Protein AF-A0AAD9B1Z8-F1 (afdb_monomer)

Solvent-accessible surface area (backbone atoms only — not comparable to full-atom values): 14814 Å² total; per-residue (Å²): 134,89,83,86,88,86,90,81,90,79,80,90,76,77,83,77,80,77,83,72,83,76,81,89,81,91,72,76,56,96,45,57,43,55,55,44,52,39,73,75,73,49,72,53,64,79,33,26,38,63,26,23,24,58,31,70,55,70,85,42,71,46,100,84,71,48,39,31,33,41,33,8,28,20,27,76,71,26,49,45,59,36,41,38,44,40,68,69,51,63,72,70,59,52,67,77,42,16,32,38,43,31,56,39,42,72,57,91,94,39,40,33,38,52,66,87,79,26,60,44,80,52,75,80,57,73,54,51,68,70,25,44,55,47,7,39,37,66,73,54,33,61,82,44,53,68,63,54,66,65,75,45,78,87,52,83,50,35,12,39,65,27,31,26,75,42,80,49,75,78,40,78,41,82,45,100,90,42,95,60,71,37,42,36,26,40,36,29,35,33,42,93,96,37,74,42,46,37,37,25,46,50,76,52,30,67,76,56,68,88,66,52,75,60,23,28,35,39,39,33,39,27,27,60,41,76,56,95,91,41,60,32,35,34,56,44,102,68,46,44,79,42,80,78,41,73,80,80,79,79,77,78,77,77,132

InterPro domains:
  IPR012340 Nucleic acid-binding, OB-fold [G3DSA:2.40.50.140] (37-136)
  IPR012340 Nucleic acid-binding, OB-fold [G3DSA:2.40.50.140] (139-247)
  IPR012340 Nucleic acid-binding, OB-fold [SSF50249] (142-242)
  IPR031657 Replication protein A, OB domain [PF16900] (146-236)

Mean predicted aligned error: 11.7 Å

pLDDT: mean 82.24, std 20.07, range [29.19, 98.38]

Nearest PDB structures (foldseek):
  5yzw-assembly1_A  TM=7.080E-01  e=4.111E-11  Mus musculus domesticus
  8i6k-assembly1_A  TM=6.850E-01  e=2.638E-11  Homo sapiens
  4jbm-assembly1_A  TM=6.900E-01  e=3.890E-11  Mus musculus
  5z7d-assembly1_A  TM=7.017E-01  e=2.172E-10  Mus musculus
  8idx-assembly2_B  TM=6.460E-01  e=3.293E-11  Mus musculus

Organism: Dissostichus eleginoides (NCBI:txid100907)

Radius of gyration: 28.26 Å; Cα contacts (8 Å, |Δi|>4): 512; chains: 1; bounding box: 110×40×100 Å

Secondary structure (DSSP, 8-state):
-----------------------------TTB--HHHHHHH---TT-BEEEEEEEEPPPEE-TTS-EEEEEEEE-SS-EEEEEEE-HHHHHH--TT-EEEE-SEEEETTEEEE-STTSEEE-SPP---HHHHHHHHHHHSPPB--HHHHHHSS--SSEEEEEEEEEE---EEE--TT-SS-EEEEEEEEEETTEEEEEEEEGGGGGGGTT--TT-EEEEEEEEEEEETTEEEEE--TT-EEEEEE-S--------

Structure (mmCIF, N/CA/C/O backbone):
data_AF-A0AAD9B1Z8-F1
#
_entry.id   AF-A0AAD9B1Z8-F1
#
loop_
_atom_site.group_PDB
_atom_site.id
_atom_site.type_symbol
_atom_site.label_atom_id
_atom_site.label_alt_id
_atom_site.label_comp_id
_atom_site.label_asym_id
_atom_site.label_entity_id
_atom_site.label_seq_id
_atom_site.pdbx_PDB_ins_code
_atom_site.Cartn_x
_atom_site.Cartn_y
_atom_site.Cartn_z
_atom_site.occupancy
_atom_site.B_iso_or_equiv
_atom_site.auth_seq_id
_atom_site.auth_comp_id
_atom_site.auth_asym_id
_atom_site.auth_atom_id
_atom_site.pdbx_PDB_model_num
ATOM 1 N N . MET A 1 1 ? 63.303 23.689 -77.034 1.00 35.31 1 MET A N 1
ATOM 2 C CA . MET A 1 1 ? 63.909 22.886 -75.948 1.00 35.31 1 MET A CA 1
ATOM 3 C C . MET A 1 1 ? 62.798 22.632 -74.936 1.00 35.31 1 MET A C 1
ATOM 5 O O . MET A 1 1 ? 62.244 23.607 -74.459 1.00 35.31 1 MET A O 1
ATOM 9 N N . LEU A 1 2 ? 62.198 21.430 -74.939 1.00 33.41 2 LEU A N 1
ATOM 10 C CA . LEU A 1 2 ? 62.537 20.290 -74.049 1.00 33.41 2 LEU A CA 1
ATOM 11 C C . LEU A 1 2 ? 62.107 20.630 -72.600 1.00 33.41 2 LEU A C 1
ATOM 13 O O . LEU A 1 2 ? 62.621 21.601 -72.071 1.00 33.41 2 LEU A O 1
ATOM 17 N N . VAL A 1 3 ? 61.189 19.952 -71.891 1.00 34.25 3 VAL A N 1
ATOM 18 C CA . VAL A 1 3 ? 60.760 18.534 -71.857 1.00 34.25 3 VAL A CA 1
ATOM 19 C C . VAL A 1 3 ? 59.368 18.448 -71.153 1.00 34.25 3 VAL A C 1
ATOM 21 O O . VAL A 1 3 ? 59.133 19.182 -70.198 1.00 34.25 3 VAL A O 1
ATOM 24 N N . SER A 1 4 ? 58.447 17.573 -71.587 1.00 32.88 4 SER A N 1
ATOM 25 C CA . SER A 1 4 ? 57.330 16.991 -70.771 1.00 32.88 4 SER A CA 1
ATOM 26 C C . SER A 1 4 ? 57.811 15.650 -70.145 1.00 32.88 4 SER A C 1
ATOM 28 O O . SER A 1 4 ? 58.910 15.276 -70.546 1.00 32.88 4 SER A O 1
ATOM 30 N N . PRO A 1 5 ? 57.091 14.814 -69.335 1.00 47.53 5 PRO A N 1
ATOM 31 C CA . PRO A 1 5 ? 55.646 14.755 -68.990 1.00 47.53 5 PRO A CA 1
ATOM 32 C C . PRO A 1 5 ? 55.305 14.166 -67.564 1.00 47.53 5 PRO A C 1
ATOM 34 O O . PRO A 1 5 ? 56.178 14.061 -66.713 1.00 47.53 5 PRO A O 1
ATOM 37 N N . VAL A 1 6 ? 54.049 13.682 -67.394 1.00 32.03 6 VAL A N 1
ATOM 38 C CA . VAL A 1 6 ? 53.506 12.629 -66.465 1.00 32.03 6 VAL A CA 1
ATOM 39 C C . VAL A 1 6 ? 52.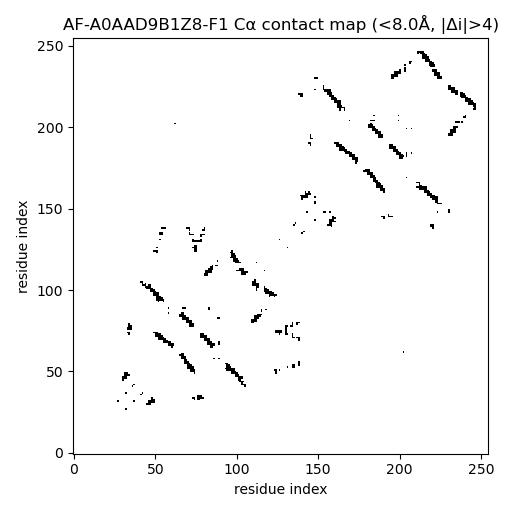798 13.161 -65.199 1.00 32.03 6 VAL A C 1
ATOM 41 O O . VAL A 1 6 ? 53.429 13.729 -64.321 1.00 32.03 6 VAL A O 1
ATOM 44 N N . LYS A 1 7 ? 51.451 13.243 -65.197 1.00 33.03 7 LYS A N 1
ATOM 45 C CA . LYS A 1 7 ? 50.428 12.239 -64.775 1.00 33.03 7 LYS A CA 1
ATOM 46 C C . LYS A 1 7 ? 50.516 11.857 -63.288 1.00 33.03 7 LYS A C 1
ATOM 48 O O . LYS A 1 7 ? 51.478 11.229 -62.886 1.00 33.03 7 LYS A O 1
ATOM 53 N N . ASP A 1 8 ? 49.460 12.143 -62.526 1.00 33.03 8 ASP A N 1
ATOM 54 C CA . ASP A 1 8 ? 48.563 11.071 -62.076 1.00 33.03 8 ASP A CA 1
ATOM 55 C C . ASP A 1 8 ? 47.259 11.615 -61.487 1.00 33.03 8 ASP A C 1
ATOM 57 O O . ASP A 1 8 ? 47.230 12.549 -60.685 1.00 33.03 8 ASP A O 1
ATOM 61 N N . GLN A 1 9 ? 46.160 11.013 -61.940 1.00 32.72 9 GLN A N 1
ATOM 62 C CA . GLN A 1 9 ? 44.884 11.048 -61.247 1.00 32.72 9 GLN A CA 1
ATOM 63 C C . GLN A 1 9 ? 44.967 10.084 -60.069 1.00 32.72 9 GLN A C 1
ATOM 65 O O . GLN A 1 9 ? 45.401 8.949 -60.251 1.00 32.72 9 GLN A O 1
ATOM 70 N N . LEU A 1 10 ? 44.501 10.503 -58.893 1.00 32.59 10 LEU A N 1
ATOM 71 C CA . LEU A 1 10 ? 44.249 9.583 -57.793 1.00 32.59 10 LEU A CA 1
ATOM 72 C C . LEU A 1 10 ? 42.781 9.669 -57.381 1.00 32.59 10 LEU A C 1
ATOM 74 O O . LEU A 1 10 ? 42.250 10.730 -57.051 1.00 32.59 10 LEU A O 1
ATOM 78 N N . GLU A 1 11 ? 42.146 8.512 -57.493 1.00 32.19 11 GLU A N 1
ATOM 79 C CA . GLU A 1 11 ? 40.737 8.230 -57.303 1.00 32.19 11 GLU A CA 1
ATOM 80 C C . GLU A 1 11 ? 40.203 8.636 -55.923 1.00 32.19 11 GLU A C 1
ATOM 82 O O . GLU A 1 11 ? 40.846 8.478 -54.884 1.00 32.19 11 GLU A O 1
ATOM 87 N N . ARG A 1 12 ? 38.936 9.066 -55.912 1.00 33.03 12 ARG A N 1
ATOM 88 C CA . ARG A 1 12 ? 38.085 9.061 -54.719 1.00 33.03 12 ARG A CA 1
ATOM 89 C C . ARG A 1 12 ? 37.830 7.614 -54.290 1.00 33.03 12 ARG A C 1
ATOM 91 O O . ARG A 1 12 ? 36.882 6.991 -54.762 1.00 33.03 12 ARG A O 1
ATOM 98 N N . SER A 1 13 ? 3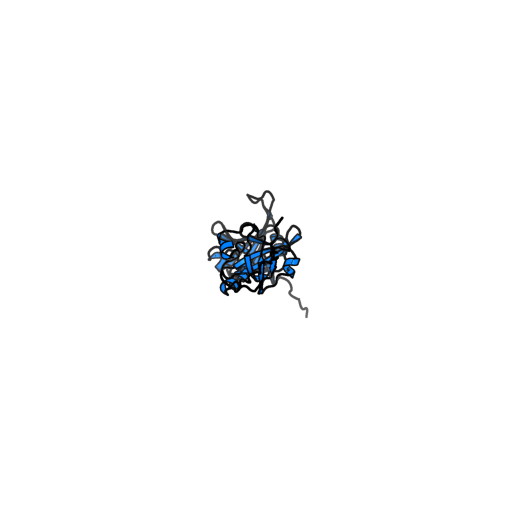8.599 7.109 -53.334 1.00 30.86 13 SER A N 1
ATOM 99 C CA . SER A 1 13 ? 38.232 5.901 -52.593 1.00 30.86 13 SER A CA 1
ATOM 100 C C . SER A 1 13 ? 37.339 6.267 -51.401 1.00 30.86 13 SER A C 1
ATOM 102 O O . SER A 1 13 ? 37.785 6.891 -50.437 1.00 30.86 13 SER A O 1
ATOM 104 N N . GLN A 1 14 ? 36.063 5.877 -51.467 1.00 35.47 14 GLN A N 1
ATOM 105 C CA . GLN A 1 14 ? 35.160 5.845 -50.315 1.00 35.47 14 GLN A CA 1
ATOM 106 C C . GLN A 1 14 ? 35.704 4.870 -49.254 1.00 35.47 14 GLN A C 1
ATOM 108 O O . GLN A 1 14 ? 36.126 3.769 -49.617 1.00 35.47 14 GLN A O 1
ATOM 113 N N . PRO A 1 15 ? 35.656 5.185 -47.948 1.00 29.98 15 PRO A N 1
ATOM 114 C CA . PRO A 1 15 ? 35.953 4.186 -46.937 1.00 29.98 15 PRO A CA 1
ATOM 115 C C . PRO A 1 15 ? 34.789 3.192 -46.850 1.00 29.98 15 PRO A C 1
ATOM 117 O O . PRO A 1 15 ? 33.688 3.511 -46.396 1.00 29.98 15 PRO A O 1
ATOM 120 N N . VAL A 1 16 ? 35.068 1.965 -47.289 1.00 30.23 16 VAL A N 1
ATOM 121 C CA . VAL A 1 16 ? 34.268 0.762 -47.051 1.00 30.23 16 VAL A CA 1
ATOM 122 C C . VAL A 1 16 ? 33.957 0.678 -45.555 1.00 30.23 16 VAL A C 1
ATOM 124 O O . VAL A 1 16 ? 34.856 0.497 -44.728 1.00 30.23 16 VAL A O 1
ATOM 127 N N . LYS A 1 17 ? 32.676 0.812 -45.192 1.00 33.44 17 LYS A N 1
ATOM 128 C CA . LYS A 1 17 ? 32.196 0.515 -43.840 1.00 33.44 17 LYS A CA 1
ATOM 129 C C . LYS A 1 17 ? 32.454 -0.967 -43.577 1.00 33.44 17 LYS A C 1
ATOM 131 O O . LYS A 1 17 ? 31.714 -1.823 -44.050 1.00 33.44 17 LYS A O 1
ATOM 136 N N . LYS A 1 18 ? 33.520 -1.264 -42.829 1.00 31.05 18 LYS A N 1
ATOM 137 C CA . LYS A 1 18 ? 33.741 -2.587 -42.244 1.00 31.05 18 LYS A CA 1
ATOM 138 C C . LYS A 1 18 ? 32.530 -2.921 -41.381 1.00 31.05 18 LYS A C 1
ATOM 140 O O . LYS A 1 18 ? 32.317 -2.313 -40.333 1.00 31.05 18 LYS A O 1
ATOM 145 N N . LEU A 1 19 ? 31.754 -3.889 -41.852 1.00 35.84 19 LEU A N 1
ATOM 146 C CA . LEU A 1 19 ? 30.758 -4.601 -41.076 1.00 35.84 19 LEU A CA 1
ATOM 147 C C . LEU A 1 19 ? 31.510 -5.289 -39.926 1.00 35.84 19 LEU A C 1
ATOM 149 O O . LEU A 1 19 ? 32.173 -6.303 -40.124 1.00 35.84 19 LEU A O 1
ATOM 153 N N . LYS A 1 20 ? 31.497 -4.679 -38.738 1.00 29.19 20 LYS A N 1
ATOM 154 C CA . LYS A 1 20 ? 31.824 -5.383 -37.500 1.00 29.19 20 LYS A CA 1
ATOM 155 C C . LYS A 1 20 ? 30.524 -5.982 -36.994 1.00 29.19 20 LYS A C 1
ATOM 157 O O . LYS A 1 20 ? 29.721 -5.296 -36.368 1.00 29.19 20 LYS A O 1
ATOM 162 N N . THR A 1 21 ? 30.337 -7.256 -37.310 1.00 36.69 21 THR A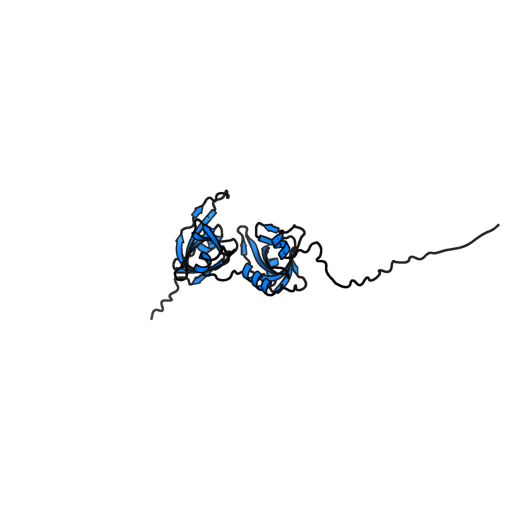 N 1
ATOM 163 C CA . THR A 1 21 ? 29.580 -8.185 -36.476 1.00 36.69 21 THR A CA 1
ATOM 164 C C . THR A 1 21 ? 30.008 -7.973 -35.023 1.00 36.69 21 THR A C 1
ATOM 166 O O . THR A 1 21 ? 31.192 -8.057 -34.694 1.00 36.69 21 THR A O 1
ATOM 169 N N . ARG A 1 22 ? 29.056 -7.582 -34.174 1.00 31.75 22 ARG A N 1
ATOM 170 C CA . ARG A 1 22 ? 29.217 -7.618 -32.723 1.00 31.75 22 ARG A CA 1
ATOM 171 C C . ARG A 1 22 ? 28.452 -8.829 -32.236 1.00 31.75 22 ARG A C 1
ATOM 173 O O . ARG A 1 22 ? 27.226 -8.807 -32.188 1.00 31.75 22 ARG A O 1
ATOM 180 N N . ASP A 1 23 ? 29.222 -9.857 -31.928 1.00 33.91 23 ASP A N 1
ATOM 181 C CA . ASP A 1 23 ? 28.803 -10.931 -31.053 1.00 33.91 23 ASP A CA 1
ATOM 182 C C . ASP A 1 23 ? 28.406 -10.350 -29.689 1.00 33.91 23 ASP A C 1
ATOM 184 O O . ASP A 1 23 ? 28.995 -9.391 -29.180 1.00 33.91 23 ASP A O 1
ATOM 188 N N . SER A 1 24 ? 27.341 -10.922 -29.152 1.00 39.47 24 SER A N 1
ATOM 189 C CA . SER A 1 24 ? 26.753 -10.687 -27.841 1.00 39.47 24 SER A CA 1
ATOM 190 C C . SER A 1 24 ? 27.697 -11.064 -26.694 1.00 39.47 24 SER A C 1
ATOM 192 O O . SER A 1 24 ? 28.190 -12.188 -26.693 1.00 39.47 24 SER A O 1
ATOM 194 N N . GLN A 1 25 ? 27.857 -10.187 -25.696 1.00 41.53 25 GLN A N 1
ATOM 195 C CA . GLN A 1 25 ? 27.481 -10.414 -24.284 1.00 41.53 25 GLN A CA 1
ATOM 196 C C . GLN A 1 25 ? 28.012 -9.308 -23.349 1.00 41.53 25 GLN A C 1
ATOM 198 O O . GLN A 1 25 ? 29.104 -8.782 -23.542 1.00 41.53 25 GLN A O 1
ATOM 203 N N . ASP A 1 26 ? 27.186 -9.022 -22.340 1.00 45.06 26 ASP A N 1
ATOM 204 C CA . ASP A 1 26 ? 27.436 -8.365 -21.053 1.00 45.06 26 ASP A CA 1
ATOM 205 C C . ASP A 1 26 ? 28.000 -6.942 -20.992 1.00 45.06 26 ASP A C 1
ATOM 207 O O . ASP A 1 26 ? 29.193 -6.662 -21.092 1.00 45.06 26 ASP A O 1
ATOM 211 N N . GLY A 1 27 ? 27.082 -6.037 -20.681 1.00 40.38 27 GLY A N 1
ATOM 212 C CA . GLY A 1 27 ? 27.337 -4.695 -20.206 1.00 40.38 27 GLY A CA 1
ATOM 213 C C . GLY A 1 27 ? 26.001 -3.985 -20.178 1.00 40.38 27 GLY A C 1
ATOM 214 O O . GLY A 1 27 ? 25.588 -3.457 -21.213 1.00 40.38 27 GLY A O 1
ATOM 215 N N . ASN A 1 28 ? 25.312 -4.002 -19.029 1.00 53.84 28 ASN A N 1
ATOM 216 C CA . ASN A 1 28 ? 24.165 -3.119 -18.829 1.00 53.84 28 ASN A CA 1
ATOM 217 C C . ASN A 1 28 ? 24.574 -1.724 -19.290 1.00 53.84 28 ASN A C 1
ATOM 219 O O . ASN A 1 28 ? 25.682 -1.253 -18.998 1.00 53.84 28 ASN A O 1
ATOM 223 N N . ALA A 1 29 ? 23.721 -1.096 -20.095 1.00 65.38 29 ALA A N 1
ATOM 224 C CA . ALA A 1 29 ? 24.011 0.246 -20.554 1.00 65.38 29 ALA A CA 1
ATOM 225 C C . ALA A 1 29 ? 24.236 1.121 -19.313 1.00 65.38 29 ALA A C 1
ATOM 227 O O . ALA A 1 29 ? 23.505 0.988 -18.344 1.00 65.38 29 ALA A O 1
ATOM 228 N N . LEU A 1 30 ? 25.228 2.015 -19.322 1.00 67.50 30 LEU A N 1
ATOM 229 C CA . LEU A 1 30 ? 25.629 2.812 -18.143 1.00 67.50 30 LEU A CA 1
ATOM 230 C C . LEU A 1 30 ? 24.494 3.635 -17.490 1.00 67.50 30 LEU A C 1
ATOM 232 O O . LEU A 1 30 ? 24.693 4.213 -16.429 1.00 67.50 30 LEU A O 1
ATOM 236 N N . TRP A 1 31 ? 23.332 3.732 -18.139 1.00 78.62 31 TRP A N 1
ATOM 237 C CA . TRP A 1 31 ? 22.128 4.395 -17.640 1.00 78.62 31 TRP A CA 1
ATOM 238 C C . TRP A 1 31 ? 21.137 3.443 -16.943 1.00 78.62 31 TRP A C 1
ATOM 240 O O . TRP A 1 31 ? 20.199 3.912 -16.303 1.00 78.62 31 TRP A O 1
ATOM 250 N N . GLU A 1 32 ? 21.297 2.131 -17.098 1.00 87.06 32 GLU A N 1
ATOM 251 C CA . GLU A 1 32 ? 20.403 1.096 -16.584 1.00 87.06 32 GLU A CA 1
ATOM 252 C C . GLU A 1 32 ? 20.881 0.591 -15.224 1.00 87.06 32 GLU A C 1
ATOM 254 O O . GLU A 1 32 ? 22.031 0.179 -15.058 1.00 87.06 32 GLU A O 1
ATOM 259 N N . LYS A 1 33 ? 19.972 0.615 -14.252 1.00 89.56 33 LYS A N 1
ATOM 260 C CA . LYS A 1 33 ? 20.217 0.198 -12.878 1.00 89.56 33 LYS A CA 1
ATOM 261 C C . LYS A 1 33 ? 19.314 -0.972 -12.521 1.00 89.56 33 LYS A C 1
ATOM 263 O O . LYS A 1 33 ? 18.120 -0.939 -12.823 1.00 89.56 33 LYS A O 1
ATOM 268 N N . SER A 1 34 ? 19.876 -1.963 -11.834 1.00 92.69 34 SER A N 1
ATOM 269 C CA . SER A 1 34 ? 19.082 -3.063 -11.290 1.00 92.69 34 SER A CA 1
ATOM 270 C C . SER A 1 34 ? 18.133 -2.559 -10.197 1.00 92.69 34 SER A C 1
ATOM 272 O O . SER A 1 34 ? 18.405 -1.574 -9.497 1.00 92.69 34 SER A O 1
ATOM 274 N N . ILE A 1 35 ? 17.010 -3.245 -10.005 1.00 93.12 35 ILE A N 1
ATOM 275 C CA . ILE A 1 35 ? 16.062 -2.921 -8.938 1.00 93.12 35 ILE A CA 1
ATOM 276 C C . ILE A 1 35 ? 16.696 -3.149 -7.556 1.00 93.12 35 ILE A C 1
ATOM 278 O O . ILE A 1 35 ? 16.376 -2.431 -6.599 1.00 93.12 35 ILE A O 1
ATOM 282 N N . PHE A 1 36 ? 17.623 -4.100 -7.427 1.00 92.06 36 PHE A N 1
ATOM 283 C CA . PHE A 1 36 ? 18.387 -4.292 -6.195 1.00 92.06 36 PHE A CA 1
ATOM 284 C C . PHE A 1 36 ? 19.265 -3.073 -5.865 1.00 92.06 36 PHE A C 1
ATOM 286 O O . PHE A 1 36 ? 19.249 -2.574 -4.731 1.00 92.06 36 PHE A O 1
ATOM 293 N N . ASP A 1 37 ? 19.981 -2.538 -6.854 1.00 89.25 37 ASP A N 1
ATOM 294 C CA . ASP A 1 37 ? 20.845 -1.370 -6.666 1.00 89.25 37 ASP A CA 1
ATOM 295 C C . ASP A 1 37 ? 20.032 -0.100 -6.409 1.00 89.25 37 ASP A C 1
ATOM 297 O O . ASP A 1 37 ? 20.430 0.730 -5.584 1.00 89.25 37 ASP A O 1
ATOM 301 N N . LEU A 1 38 ? 18.868 0.032 -7.060 1.00 87.62 38 LEU A N 1
ATOM 302 C CA . LEU A 1 38 ? 17.887 1.083 -6.779 1.00 87.62 38 LEU A CA 1
ATOM 303 C C . LEU A 1 38 ? 17.508 1.100 -5.291 1.00 87.62 38 LEU A C 1
ATOM 305 O O . LEU A 1 38 ? 17.505 2.157 -4.660 1.00 87.62 38 LEU A O 1
ATOM 309 N N . LYS A 1 39 ? 17.210 -0.068 -4.709 1.00 84.25 39 LYS A N 1
ATOM 310 C CA . LYS A 1 39 ? 16.865 -0.178 -3.281 1.00 84.25 39 LYS A CA 1
ATOM 311 C C . LYS A 1 39 ? 18.029 0.173 -2.361 1.00 84.25 39 LYS A C 1
ATOM 313 O O . LYS A 1 39 ? 17.806 0.769 -1.310 1.00 84.25 39 LYS A O 1
ATOM 318 N N . SER A 1 40 ? 19.241 -0.224 -2.738 1.00 84.00 40 SER A N 1
ATOM 319 C CA . SER A 1 40 ? 20.422 -0.124 -1.876 1.00 84.00 40 SER A CA 1
ATOM 320 C C . SER A 1 40 ? 21.054 1.268 -1.885 1.00 84.00 40 SER A C 1
ATOM 322 O O . SER A 1 40 ? 21.582 1.710 -0.868 1.00 84.00 40 SER A O 1
ATOM 324 N N . SER A 1 41 ? 20.997 1.968 -3.022 1.00 80.56 41 SER A N 1
ATOM 325 C CA . SER A 1 41 ? 21.723 3.229 -3.241 1.00 80.56 41 SER A CA 1
ATOM 326 C C . SER A 1 41 ? 20.839 4.410 -3.660 1.00 80.56 41 SER A C 1
ATOM 328 O O . SER A 1 41 ? 21.343 5.523 -3.804 1.00 80.56 41 SER A O 1
ATOM 330 N N . GLY A 1 42 ? 19.527 4.204 -3.824 1.00 75.56 42 GLY A N 1
ATOM 331 C CA . GLY A 1 42 ? 18.616 5.209 -4.375 1.00 75.56 42 GLY A CA 1
ATOM 332 C C . GLY A 1 42 ? 18.757 5.349 -5.893 1.00 75.56 42 GLY A C 1
ATOM 333 O O . GLY A 1 42 ? 19.349 4.493 -6.551 1.00 75.56 42 GLY A O 1
ATOM 334 N N . ILE A 1 43 ? 18.205 6.424 -6.462 1.00 71.00 43 ILE A N 1
ATOM 335 C CA . ILE A 1 43 ? 18.266 6.698 -7.904 1.00 71.00 43 ILE A CA 1
ATOM 336 C C . ILE A 1 43 ? 18.799 8.095 -8.200 1.00 71.00 43 ILE A C 1
ATOM 338 O O . ILE A 1 43 ? 18.447 9.059 -7.518 1.00 71.00 43 ILE A O 1
ATOM 342 N N . LEU A 1 44 ? 19.634 8.191 -9.230 1.00 64.12 44 LEU A N 1
ATOM 343 C CA . LEU A 1 44 ? 20.011 9.445 -9.870 1.00 64.12 44 LEU A CA 1
ATOM 344 C C . LEU A 1 44 ? 19.006 9.769 -10.985 1.00 64.12 44 LEU A C 1
ATOM 346 O O . LEU A 1 44 ? 18.497 8.869 -11.643 1.00 64.12 44 LEU A O 1
ATOM 350 N N . GLU A 1 45 ? 18.756 11.052 -11.254 1.00 64.25 45 GLU A N 1
ATOM 351 C CA . GLU A 1 45 ? 17.761 11.491 -12.256 1.00 64.25 45 GLU A CA 1
ATOM 352 C C . GLU A 1 45 ? 18.001 10.926 -13.672 1.00 64.25 45 GLU A C 1
ATOM 354 O O . GLU A 1 45 ? 17.067 10.801 -14.462 1.00 64.25 45 GLU A O 1
ATOM 359 N N . THR A 1 46 ? 19.248 10.573 -13.998 1.00 65.88 46 THR A N 1
ATOM 360 C CA . THR A 1 46 ? 19.652 10.025 -15.303 1.00 65.88 46 THR A CA 1
ATOM 361 C C . THR A 1 46 ? 19.529 8.507 -15.411 1.00 65.88 46 THR A C 1
ATOM 363 O O . THR A 1 46 ? 19.684 7.960 -16.504 1.00 65.88 46 THR A O 1
ATOM 366 N N . GLU A 1 47 ? 19.314 7.820 -14.292 1.00 82.62 47 GLU A N 1
ATOM 367 C CA . GLU A 1 47 ? 19.205 6.368 -14.243 1.00 82.62 47 GLU A CA 1
ATOM 368 C C . GLU A 1 47 ? 17.777 5.927 -14.588 1.00 82.62 47 GLU A C 1
ATOM 370 O O . GLU A 1 47 ? 16.788 6.641 -14.392 1.00 82.62 47 GLU A O 1
ATOM 375 N N . ALA A 1 48 ? 17.666 4.716 -15.114 1.00 90.50 48 ALA A N 1
ATOM 376 C CA . ALA A 1 48 ? 16.393 4.071 -15.363 1.00 90.50 48 ALA A CA 1
ATOM 377 C C . ALA A 1 48 ? 16.466 2.613 -14.933 1.00 90.50 48 ALA A C 1
ATOM 379 O O . ALA A 1 48 ? 17.543 2.023 -14.878 1.00 90.50 48 ALA A O 1
ATOM 380 N N . ILE A 1 49 ? 15.303 2.037 -14.664 1.00 93.38 49 ILE A N 1
ATOM 381 C CA . ILE A 1 49 ? 15.179 0.604 -14.406 1.00 93.38 49 ILE A CA 1
ATOM 382 C C . ILE A 1 49 ? 14.430 -0.052 -15.552 1.00 93.38 49 ILE A C 1
ATOM 384 O O . ILE A 1 49 ? 13.550 0.558 -16.172 1.00 93.38 49 ILE A O 1
ATOM 388 N N . VAL A 1 50 ? 14.754 -1.310 -15.801 1.00 95.56 50 VAL A N 1
ATOM 389 C CA . VAL A 1 50 ? 14.009 -2.168 -16.710 1.00 95.56 50 VAL A CA 1
ATOM 390 C C . VAL A 1 50 ? 13.353 -3.254 -15.878 1.00 95.56 50 VAL A C 1
ATOM 392 O O . VAL A 1 50 ? 13.961 -3.791 -14.963 1.00 95.56 50 VAL A O 1
ATOM 395 N N . GLY A 1 51 ? 12.084 -3.548 -16.142 1.00 97.19 51 GLY A N 1
ATOM 396 C CA . GLY A 1 51 ? 11.404 -4.589 -15.386 1.00 97.19 51 GLY A CA 1
ATOM 397 C C . GLY A 1 51 ? 10.061 -4.987 -15.965 1.00 97.19 51 GLY A C 1
ATOM 398 O O . GLY A 1 51 ? 9.417 -4.240 -16.709 1.00 97.19 51 GLY A O 1
ATOM 399 N N . LYS A 1 52 ? 9.632 -6.195 -15.608 1.00 98.38 52 LYS A N 1
ATOM 400 C CA . LYS A 1 52 ? 8.292 -6.712 -15.868 1.00 98.38 52 LYS A CA 1
ATOM 401 C C . LYS A 1 52 ? 7.304 -6.066 -14.908 1.00 98.38 52 LYS A C 1
ATOM 403 O O . LYS A 1 52 ? 7.517 -6.053 -13.697 1.00 98.38 52 LYS A O 1
ATOM 408 N N . VAL A 1 53 ? 6.189 -5.575 -15.437 1.00 98.19 53 VAL A N 1
ATOM 409 C CA . VAL A 1 53 ? 5.042 -5.172 -14.621 1.00 98.19 53 VAL A CA 1
ATOM 410 C C . VAL A 1 53 ? 4.292 -6.430 -14.220 1.00 98.19 53 VAL A C 1
ATOM 412 O O . VAL A 1 53 ? 3.524 -6.984 -15.000 1.00 98.19 53 VAL A O 1
ATOM 415 N N . VAL A 1 54 ? 4.521 -6.889 -12.997 1.00 98.00 54 VAL A N 1
ATOM 416 C CA . VAL A 1 54 ? 3.872 -8.081 -12.445 1.00 98.00 54 VAL A CA 1
ATOM 417 C C . VAL A 1 54 ? 2.429 -7.767 -12.074 1.00 98.00 54 VAL A C 1
ATOM 419 O O . VAL A 1 54 ? 1.518 -8.523 -12.399 1.00 98.00 54 VAL A O 1
ATOM 422 N N . LYS A 1 55 ? 2.209 -6.611 -11.440 1.00 96.69 55 LYS A N 1
ATOM 423 C CA . LYS A 1 55 ? 0.885 -6.204 -10.976 1.00 96.69 55 LYS A CA 1
ATOM 424 C C . LYS A 1 55 ? 0.650 -4.708 -11.145 1.00 96.69 55 LYS A C 1
ATOM 426 O O . LYS A 1 55 ? 1.576 -3.910 -11.012 1.00 96.69 55 LYS A O 1
ATOM 431 N N . LYS A 1 56 ? -0.592 -4.317 -11.422 1.00 95.31 56 LYS A N 1
ATOM 432 C CA . LYS A 1 56 ? -1.026 -2.934 -11.628 1.00 95.31 56 LYS A CA 1
ATOM 433 C C . LYS A 1 56 ? -2.278 -2.649 -10.804 1.00 95.31 56 LYS A C 1
ATOM 435 O O . LYS A 1 56 ? -3.243 -3.402 -10.839 1.00 95.31 56 LYS A O 1
ATOM 440 N N . SER A 1 57 ? -2.281 -1.525 -10.090 1.00 91.94 57 SER A N 1
ATOM 441 C CA . SER A 1 57 ? -3.458 -1.091 -9.341 1.00 91.94 57 SER A CA 1
ATOM 442 C C . SER A 1 57 ? -4.491 -0.373 -10.212 1.00 91.94 57 SER A C 1
ATOM 444 O O . SER A 1 57 ? -4.213 0.113 -11.313 1.00 91.94 57 SER A O 1
ATOM 446 N N . GLU A 1 58 ? -5.676 -0.193 -9.636 1.00 89.88 58 GLU A N 1
ATOM 447 C CA . GLU A 1 58 ? -6.666 0.760 -10.130 1.00 89.88 58 GLU A CA 1
ATOM 448 C C . GLU A 1 58 ? -6.125 2.193 -10.162 1.00 89.88 58 GLU A C 1
ATOM 450 O O . GLU A 1 58 ? -5.166 2.542 -9.461 1.00 89.88 58 GLU A O 1
ATOM 455 N N . LEU A 1 59 ? -6.775 3.024 -10.977 1.00 90.19 59 LEU A N 1
ATOM 456 C CA . LEU A 1 59 ? -6.478 4.444 -11.072 1.00 90.19 59 LEU A CA 1
ATOM 457 C C . LEU A 1 59 ? -7.051 5.193 -9.862 1.00 90.19 59 LEU A C 1
ATOM 459 O O . LEU A 1 59 ? -8.248 5.159 -9.587 1.00 90.19 59 LEU A O 1
ATOM 463 N N . LEU A 1 60 ? -6.184 5.917 -9.171 1.00 85.94 60 LEU A N 1
ATOM 464 C CA . LEU A 1 60 ? -6.476 6.737 -8.004 1.00 85.94 60 LEU A CA 1
ATOM 465 C C . LEU A 1 60 ? -6.413 8.223 -8.369 1.00 85.94 60 LEU A C 1
ATOM 467 O O . LEU A 1 60 ? -5.847 8.611 -9.392 1.00 85.94 60 LEU A O 1
ATOM 471 N N . THR A 1 61 ? -7.008 9.069 -7.529 1.00 82.50 61 THR A N 1
ATOM 472 C CA . THR A 1 61 ? -7.032 10.528 -7.710 1.00 82.50 61 THR A CA 1
ATOM 473 C C . THR A 1 61 ? -6.546 11.204 -6.437 1.00 82.50 61 THR A C 1
ATOM 475 O O . THR A 1 61 ? -7.018 10.873 -5.355 1.00 82.50 61 THR A O 1
ATOM 478 N N . SER A 1 62 ? -5.603 12.140 -6.561 1.00 72.12 62 SER A N 1
ATOM 479 C CA . SER A 1 62 ? -5.066 12.901 -5.428 1.00 72.12 62 SER A CA 1
ATOM 480 C C . SER A 1 62 ? -5.903 14.142 -5.101 1.00 72.12 62 SER A C 1
ATOM 482 O O . SER A 1 62 ? -6.712 14.603 -5.913 1.00 72.12 62 SER A O 1
ATOM 484 N N . LYS A 1 63 ? -5.613 14.759 -3.947 1.00 63.66 63 LYS A N 1
ATOM 485 C CA . LYS A 1 63 ? -6.145 16.055 -3.483 1.00 63.66 63 LYS A CA 1
ATOM 486 C C . LYS A 1 63 ? -6.185 17.172 -4.545 1.00 63.66 63 LYS A C 1
ATOM 488 O O . LYS A 1 63 ? -7.101 17.989 -4.536 1.00 63.66 63 LYS A O 1
ATOM 493 N N . ILE A 1 64 ? -5.217 17.213 -5.464 1.00 72.00 64 ILE A N 1
ATOM 494 C CA . ILE A 1 64 ? -5.123 18.220 -6.543 1.00 72.00 64 ILE A CA 1
ATOM 495 C C . ILE A 1 64 ? -5.668 17.711 -7.892 1.00 72.00 64 ILE A C 1
ATOM 497 O O . ILE A 1 64 ? -5.336 18.254 -8.941 1.00 72.00 64 ILE A O 1
ATOM 501 N N . LYS A 1 65 ? -6.515 16.670 -7.871 1.00 73.25 65 LYS A N 1
ATOM 502 C CA . LYS A 1 65 ? -7.104 15.999 -9.047 1.00 73.25 65 LYS A CA 1
ATOM 503 C C . LYS A 1 65 ? -6.078 15.395 -10.014 1.00 73.25 65 LYS A C 1
ATOM 505 O O . LYS A 1 65 ? -6.392 15.148 -11.179 1.00 73.25 65 LYS A O 1
ATOM 510 N N . THR A 1 66 ? -4.872 15.101 -9.535 1.00 83.38 66 THR A N 1
ATOM 511 C CA . THR A 1 66 ? -3.880 14.358 -10.316 1.00 83.38 66 THR A CA 1
ATOM 512 C C . THR A 1 66 ? -4.180 12.869 -10.219 1.00 83.38 66 THR A C 1
ATOM 514 O O . THR A 1 66 ? -4.337 12.332 -9.123 1.00 83.38 66 THR A O 1
ATOM 517 N N . PHE A 1 67 ? -4.244 12.196 -11.363 1.00 88.81 67 PHE A N 1
ATOM 518 C CA . PHE A 1 67 ? -4.469 10.755 -11.424 1.00 88.81 67 PHE A CA 1
ATOM 519 C C . PHE A 1 67 ? -3.154 9.999 -11.265 1.00 88.81 67 PHE A C 1
ATOM 521 O O . PHE A 1 67 ? -2.155 10.386 -11.872 1.00 88.81 67 PHE A O 1
ATOM 528 N N . TYR A 1 68 ? -3.156 8.925 -10.484 1.00 89.88 68 TYR A N 1
ATOM 529 C CA . TYR A 1 68 ? -1.983 8.081 -10.262 1.00 89.88 68 TYR A CA 1
ATOM 530 C C . TYR A 1 68 ? -2.384 6.628 -10.000 1.00 89.88 68 TYR A C 1
ATOM 532 O O . TYR A 1 68 ? -3.539 6.345 -9.714 1.00 89.88 68 TYR A O 1
ATOM 540 N N . PHE A 1 69 ? -1.446 5.698 -10.109 1.00 92.19 69 PHE A N 1
ATOM 541 C CA . PHE A 1 69 ? -1.645 4.273 -9.841 1.00 92.19 69 PHE A CA 1
ATOM 542 C C . PHE A 1 69 ? -0.317 3.636 -9.419 1.00 92.19 69 PHE A C 1
ATOM 544 O O . PHE A 1 69 ? 0.732 4.279 -9.477 1.00 92.19 69 PHE A O 1
ATOM 551 N N . PHE A 1 70 ? -0.356 2.384 -8.974 1.00 91.88 70 PHE A N 1
ATOM 552 C CA . PHE A 1 70 ? 0.819 1.635 -8.544 1.00 91.88 70 PHE A CA 1
ATOM 553 C C . PHE A 1 70 ? 1.145 0.500 -9.491 1.00 91.88 70 PHE A C 1
ATOM 555 O O . PHE A 1 70 ? 0.241 -0.141 -10.030 1.00 91.88 70 PHE A O 1
ATOM 562 N N . LEU A 1 71 ? 2.439 0.230 -9.623 1.00 95.38 71 LEU A N 1
ATOM 563 C CA . LEU A 1 71 ? 2.974 -0.933 -10.313 1.00 95.38 71 LEU A CA 1
ATOM 564 C C . LEU A 1 71 ? 3.860 -1.736 -9.370 1.00 95.38 71 LEU A C 1
ATOM 566 O O . LEU A 1 71 ? 4.695 -1.160 -8.672 1.00 95.38 71 LEU A O 1
ATOM 570 N N . GLY A 1 72 ? 3.671 -3.050 -9.365 1.00 95.88 72 GLY A N 1
ATOM 571 C CA . GLY A 1 72 ? 4.629 -4.013 -8.843 1.00 95.88 72 GLY A CA 1
ATOM 572 C C . GLY A 1 72 ? 5.521 -4.397 -10.001 1.00 95.88 72 GLY A C 1
ATOM 573 O O . GLY A 1 72 ? 5.050 -5.036 -10.942 1.00 95.88 72 GLY A O 1
ATOM 574 N N . VAL A 1 73 ? 6.764 -3.938 -9.965 1.00 97.31 73 VAL A N 1
ATOM 575 C CA . VAL A 1 73 ? 7.743 -4.150 -11.029 1.00 97.31 73 VAL A CA 1
ATOM 576 C C . VAL A 1 73 ? 8.843 -5.049 -10.500 1.00 97.31 73 VAL A C 1
ATOM 578 O O . VAL A 1 73 ? 9.266 -4.869 -9.363 1.00 97.31 73 VAL A O 1
ATOM 581 N N . ALA A 1 74 ? 9.298 -6.001 -11.300 1.00 97.94 74 ALA A N 1
ATOM 582 C CA . ALA A 1 74 ? 10.404 -6.874 -10.941 1.00 97.94 74 ALA A CA 1
ATOM 583 C C . ALA A 1 74 ? 11.349 -7.100 -12.122 1.00 97.94 74 ALA A C 1
ATOM 585 O O . ALA A 1 74 ? 10.937 -7.023 -13.283 1.00 97.94 74 ALA A O 1
ATOM 586 N N . ASP A 1 75 ? 12.605 -7.365 -11.794 1.00 97.19 75 ASP A N 1
ATOM 587 C CA . ASP A 1 75 ? 13.676 -7.769 -12.697 1.00 97.19 75 ASP A CA 1
ATOM 588 C C . ASP A 1 75 ? 14.328 -9.049 -12.144 1.00 97.19 75 ASP A C 1
ATOM 590 O O . ASP A 1 75 ? 13.813 -9.679 -11.215 1.00 97.19 75 ASP A O 1
ATOM 594 N N . GLU A 1 76 ? 15.450 -9.462 -12.718 1.00 96.88 76 GLU A N 1
ATOM 595 C CA . GLU A 1 76 ? 16.207 -10.630 -12.274 1.00 96.88 76 GLU A CA 1
ATOM 596 C C . GLU A 1 76 ? 16.848 -10.484 -10.882 1.00 96.88 76 GLU A C 1
ATOM 598 O O . GLU A 1 76 ? 17.336 -11.471 -10.333 1.00 96.88 76 GLU A O 1
ATOM 603 N N . THR A 1 77 ? 16.858 -9.279 -10.304 1.00 96.19 77 THR A N 1
ATOM 604 C CA . THR A 1 77 ? 17.583 -8.954 -9.066 1.00 96.19 77 THR A CA 1
ATOM 605 C C . THR A 1 77 ? 16.673 -8.680 -7.872 1.00 96.19 77 THR A C 1
ATOM 607 O O . THR A 1 77 ? 17.057 -8.961 -6.734 1.00 96.19 77 THR A O 1
ATOM 610 N N . ALA A 1 78 ? 15.499 -8.080 -8.098 1.00 96.00 78 ALA A N 1
ATOM 611 C CA . ALA A 1 78 ? 14.570 -7.673 -7.050 1.00 96.00 78 ALA A CA 1
ATOM 612 C C . ALA A 1 78 ? 13.202 -7.231 -7.612 1.00 96.00 78 ALA A C 1
ATOM 614 O O . ALA A 1 78 ? 12.928 -7.232 -8.808 1.00 96.00 78 ALA A O 1
ATOM 615 N N . SER A 1 79 ? 12.324 -6.790 -6.709 1.00 95.62 79 SER A N 1
ATOM 616 C CA . SER A 1 79 ? 11.030 -6.175 -7.017 1.00 95.62 79 SER A CA 1
ATOM 617 C C . SER A 1 79 ? 10.854 -4.808 -6.352 1.00 95.62 79 SER A C 1
ATOM 619 O O . SER A 1 79 ? 11.414 -4.548 -5.290 1.00 95.62 79 SER A O 1
ATOM 621 N N . VAL A 1 80 ? 10.055 -3.912 -6.924 1.00 93.31 80 VAL A N 1
ATOM 622 C CA . VAL A 1 80 ? 9.798 -2.565 -6.403 1.00 93.31 80 VAL A CA 1
ATOM 623 C C . VAL A 1 80 ? 8.359 -2.128 -6.657 1.00 93.31 80 VAL A C 1
ATOM 625 O O . VAL A 1 80 ? 7.733 -2.490 -7.651 1.00 93.31 80 VAL A O 1
ATOM 628 N N . LYS A 1 81 ? 7.835 -1.303 -5.747 1.00 92.25 81 LYS A N 1
ATOM 629 C CA . LYS A 1 81 ? 6.559 -0.607 -5.915 1.00 92.25 81 LYS A CA 1
ATOM 630 C C . LYS A 1 81 ? 6.802 0.771 -6.519 1.00 92.25 81 LYS A C 1
ATOM 632 O O . LYS A 1 81 ? 7.362 1.637 -5.844 1.00 92.25 81 LYS A O 1
ATOM 637 N N . LEU A 1 82 ? 6.330 0.994 -7.741 1.00 92.50 82 LEU A N 1
ATOM 638 C CA . LEU A 1 82 ? 6.368 2.305 -8.390 1.00 92.50 82 LEU A CA 1
ATOM 639 C C . LEU A 1 82 ? 5.030 3.026 -8.237 1.00 92.50 82 LEU A C 1
ATOM 641 O O . LEU A 1 82 ? 3.971 2.419 -8.396 1.00 92.50 82 LEU A O 1
ATOM 645 N N . MET A 1 83 ? 5.077 4.330 -7.976 1.00 91.50 83 MET A N 1
ATOM 646 C CA . MET A 1 83 ? 3.933 5.235 -8.098 1.00 91.50 83 MET A CA 1
ATOM 647 C C . MET A 1 83 ? 3.997 5.937 -9.454 1.00 91.50 83 MET A C 1
ATOM 649 O O . MET A 1 83 ? 4.951 6.657 -9.727 1.00 91.50 83 MET A O 1
ATOM 653 N N . VAL A 1 84 ? 2.980 5.766 -10.290 1.00 92.25 84 VAL A N 1
ATOM 654 C CA . VAL A 1 84 ? 2.959 6.292 -11.660 1.00 92.25 84 VAL A CA 1
ATOM 655 C C . VAL A 1 84 ? 1.837 7.306 -11.815 1.00 92.25 84 VAL A C 1
ATOM 657 O O . VAL A 1 84 ? 0.696 7.025 -11.450 1.00 92.25 84 VAL A O 1
ATOM 660 N N . TYR A 1 85 ? 2.140 8.479 -12.370 1.00 90.75 85 TYR A N 1
ATOM 661 C CA . TYR A 1 85 ? 1.153 9.534 -12.605 1.00 90.75 85 TYR A CA 1
ATOM 662 C C . TYR A 1 85 ? 0.617 9.526 -14.044 1.00 90.75 85 TYR A C 1
ATOM 664 O O . TYR A 1 85 ? 1.358 9.353 -15.006 1.00 90.75 85 TYR A O 1
ATOM 672 N N . GLY A 1 86 ? -0.680 9.797 -14.200 1.00 90.00 86 GLY A N 1
ATOM 673 C CA . GLY A 1 86 ? -1.329 10.038 -15.490 1.00 90.00 86 GLY A CA 1
ATOM 674 C C . GLY A 1 86 ? -2.212 8.893 -15.997 1.00 90.00 86 GLY A C 1
ATOM 675 O O . GLY A 1 86 ? -1.868 7.713 -15.934 1.00 90.00 86 GLY A O 1
ATOM 676 N N . LYS A 1 87 ? -3.367 9.259 -16.569 1.00 91.19 87 LYS A N 1
ATOM 677 C CA . LYS A 1 87 ? -4.338 8.304 -17.136 1.00 91.19 87 LYS A CA 1
ATOM 678 C C . LYS A 1 87 ? -3.800 7.573 -18.362 1.00 91.19 87 LYS A C 1
ATOM 680 O O . LYS A 1 87 ? -4.111 6.404 -18.571 1.00 91.19 87 LYS A O 1
ATOM 685 N N . ASP A 1 88 ? -3.001 8.261 -19.170 1.00 90.75 88 ASP A N 1
ATOM 686 C CA . ASP A 1 88 ? -2.498 7.706 -20.426 1.00 90.75 88 ASP A CA 1
ATOM 687 C C . ASP A 1 88 ? -1.476 6.599 -20.181 1.00 90.75 88 ASP A C 1
ATOM 689 O O . ASP A 1 88 ? -1.451 5.610 -20.910 1.00 90.75 88 ASP A O 1
ATOM 693 N N . LEU A 1 89 ? -0.660 6.716 -19.128 1.00 92.06 89 LEU A N 1
ATOM 694 C CA . LEU A 1 89 ? 0.209 5.622 -18.697 1.00 92.06 89 LEU A CA 1
ATOM 695 C C . LEU A 1 89 ? -0.598 4.454 -18.128 1.00 92.06 89 LEU A C 1
ATOM 697 O O . LEU A 1 89 ? -0.322 3.313 -18.484 1.00 92.06 89 LEU A O 1
ATOM 701 N N . HIS A 1 90 ? -1.643 4.716 -17.334 1.00 93.81 90 HIS A N 1
ATOM 702 C CA . HIS A 1 90 ? -2.506 3.648 -16.803 1.00 93.81 90 HIS A CA 1
ATOM 703 C C . HIS A 1 90 ? -3.144 2.800 -17.909 1.00 93.81 90 HIS A C 1
ATOM 705 O O . HIS A 1 90 ? -3.211 1.576 -17.782 1.00 93.81 90 HIS A O 1
ATOM 711 N N . ARG A 1 91 ? -3.562 3.439 -19.011 1.00 93.06 91 ARG A N 1
ATOM 712 C CA . ARG A 1 91 ? -4.130 2.771 -20.193 1.00 93.06 91 ARG A CA 1
ATOM 713 C C . ARG A 1 91 ? -3.095 1.987 -21.001 1.00 93.06 91 ARG A C 1
ATOM 715 O O . ARG A 1 91 ? -3.415 0.913 -21.498 1.00 93.06 91 ARG A O 1
ATOM 722 N N . ARG A 1 92 ? -1.885 2.534 -21.166 1.00 93.12 92 ARG A N 1
ATOM 723 C CA . ARG A 1 92 ? -0.833 1.942 -22.011 1.00 93.12 92 ARG A CA 1
ATOM 724 C C . ARG A 1 92 ? -0.086 0.794 -21.333 1.00 93.12 92 ARG A C 1
ATOM 726 O O . ARG A 1 92 ? 0.255 -0.169 -22.010 1.00 93.12 92 ARG A O 1
ATOM 733 N N . ILE A 1 93 ? 0.162 0.892 -20.027 1.00 95.50 93 ILE A N 1
ATOM 734 C CA . ILE A 1 93 ? 0.928 -0.110 -19.278 1.00 95.50 93 ILE A CA 1
ATOM 735 C C . ILE A 1 93 ? 0.057 -1.337 -18.994 1.00 95.50 93 ILE A C 1
ATOM 737 O O . ILE A 1 93 ? -1.049 -1.218 -18.453 1.00 95.50 93 ILE A O 1
ATOM 741 N N . LYS A 1 94 ? 0.571 -2.520 -19.326 1.00 97.12 94 LYS A N 1
ATOM 742 C CA . LYS A 1 94 ? -0.107 -3.811 -19.179 1.00 97.12 94 LYS A CA 1
ATOM 743 C C . LYS A 1 94 ? 0.639 -4.701 -18.189 1.00 97.12 94 LYS A C 1
ATOM 745 O O . LYS A 1 94 ? 1.867 -4.725 -18.179 1.00 97.12 94 LYS A O 1
ATOM 750 N N . GLU A 1 95 ? -0.115 -5.440 -17.376 1.00 97.94 95 GLU A N 1
ATOM 751 C CA . GLU A 1 95 ? 0.449 -6.529 -16.571 1.00 97.94 95 GLU A CA 1
ATOM 752 C C . GLU A 1 95 ? 1.073 -7.590 -17.495 1.00 97.94 95 GLU A C 1
ATOM 754 O O . GLU A 1 95 ? 0.613 -7.801 -18.619 1.00 97.94 95 GLU A O 1
ATOM 759 N N . GLY A 1 96 ? 2.152 -8.223 -17.042 1.00 97.62 96 GLY A N 1
ATOM 760 C CA . GLY A 1 96 ? 2.911 -9.236 -17.774 1.00 97.62 96 GLY A CA 1
ATOM 761 C C . GLY A 1 96 ? 3.919 -8.695 -18.795 1.00 97.62 96 GLY A C 1
ATOM 762 O O . GLY A 1 96 ? 4.788 -9.452 -19.218 1.00 97.62 96 GLY A O 1
ATOM 763 N N . SER A 1 97 ? 3.840 -7.415 -19.173 1.00 98.19 97 SER A N 1
ATOM 764 C CA . SER A 1 97 ? 4.753 -6.787 -20.144 1.00 98.19 97 SER A CA 1
ATOM 765 C C . SER A 1 97 ? 5.940 -6.105 -19.454 1.00 98.19 97 SER A C 1
ATOM 767 O O . SER A 1 97 ? 5.844 -5.707 -18.289 1.00 98.19 97 SER A O 1
ATOM 769 N N . SER A 1 98 ? 7.056 -5.954 -20.171 1.00 98.31 98 SER A N 1
ATOM 770 C CA . SER A 1 98 ? 8.277 -5.323 -19.659 1.00 98.31 98 SER A CA 1
ATOM 771 C C . SER A 1 98 ? 8.450 -3.907 -20.192 1.00 98.31 98 SER A C 1
ATOM 773 O O . SER A 1 98 ? 8.161 -3.615 -21.353 1.00 98.31 98 SER A O 1
ATOM 775 N N . TYR A 1 99 ? 8.928 -3.017 -19.326 1.00 96.88 99 TYR A N 1
ATOM 776 C CA . TYR A 1 99 ? 9.082 -1.600 -19.625 1.00 96.88 99 TYR A CA 1
ATOM 777 C C . TYR A 1 99 ? 10.410 -1.070 -19.094 1.00 96.88 99 TYR A C 1
ATOM 779 O O . TYR A 1 99 ? 10.944 -1.559 -18.101 1.00 96.88 99 TYR A O 1
ATOM 787 N N . ILE A 1 100 ? 10.899 -0.027 -19.754 1.00 94.81 100 ILE A N 1
ATOM 788 C CA . ILE A 1 100 ? 11.964 0.841 -19.269 1.00 94.81 100 ILE A CA 1
ATOM 789 C C . ILE A 1 100 ? 11.291 2.033 -18.591 1.00 94.81 100 ILE A C 1
ATOM 791 O O . ILE A 1 100 ? 10.480 2.712 -19.225 1.00 94.81 100 ILE A O 1
ATOM 795 N N . PHE A 1 101 ? 11.641 2.292 -17.333 1.00 93.50 101 PHE A N 1
ATOM 796 C CA . PHE A 1 101 ? 11.152 3.422 -16.546 1.00 93.50 101 PHE A CA 1
ATOM 797 C C . PHE A 1 101 ? 12.290 4.413 -16.299 1.00 93.50 101 PHE A C 1
ATOM 799 O O . PHE A 1 101 ? 13.227 4.116 -15.561 1.00 93.50 101 PHE A O 1
ATOM 806 N N . ARG A 1 102 ? 12.199 5.585 -16.926 1.00 89.69 102 ARG A N 1
ATOM 807 C CA . ARG A 1 102 ? 13.171 6.686 -16.879 1.00 89.69 102 ARG A CA 1
ATOM 808 C C . ARG A 1 102 ? 12.674 7.813 -15.976 1.00 89.69 102 ARG A C 1
ATOM 810 O O . ARG A 1 102 ? 11.503 7.830 -15.604 1.00 89.69 102 ARG A O 1
ATOM 817 N N . GLU A 1 103 ? 13.553 8.771 -15.681 1.00 85.31 103 GLU A N 1
ATOM 818 C CA . GLU A 1 103 ? 13.211 9.991 -14.927 1.00 85.31 103 GLU A CA 1
ATOM 819 C C . GLU A 1 103 ? 12.549 9.662 -13.577 1.00 85.31 103 GLU A C 1
ATOM 821 O O . GLU A 1 103 ? 11.539 10.246 -13.173 1.00 85.31 103 GLU A O 1
ATOM 826 N N . LEU A 1 104 ? 13.098 8.650 -12.902 1.00 87.56 104 LEU A N 1
ATOM 827 C CA . LEU A 1 104 ? 12.584 8.169 -11.631 1.00 87.56 104 LEU A CA 1
ATOM 828 C C . LEU A 1 104 ? 12.910 9.155 -10.514 1.00 87.56 104 LEU A C 1
ATOM 830 O O . LEU A 1 104 ? 14.032 9.636 -10.390 1.00 87.56 104 LEU A O 1
ATOM 834 N N . ILE A 1 105 ? 11.922 9.418 -9.661 1.00 85.69 105 ILE A N 1
ATOM 835 C CA . ILE A 1 105 ? 12.073 10.320 -8.519 1.00 85.69 105 ILE A CA 1
ATOM 836 C C . ILE A 1 105 ? 11.961 9.515 -7.232 1.00 85.69 105 ILE A C 1
ATOM 838 O O . ILE A 1 105 ? 10.905 8.941 -6.942 1.00 85.69 105 ILE A O 1
ATOM 842 N N . GLN A 1 106 ? 13.028 9.522 -6.433 1.00 83.31 106 GLN A N 1
ATOM 843 C CA . GLN A 1 106 ? 12.985 9.022 -5.063 1.00 83.31 106 GLN A CA 1
ATOM 844 C C . GLN A 1 106 ? 12.332 10.072 -4.154 1.00 83.31 106 GLN A C 1
ATOM 846 O O . GLN A 1 106 ? 12.877 11.151 -3.942 1.00 83.31 106 GLN A O 1
ATOM 851 N N . ASP A 1 107 ? 11.175 9.749 -3.581 1.00 77.06 107 ASP A N 1
ATOM 852 C CA . ASP A 1 107 ? 10.512 10.558 -2.555 1.00 77.06 107 ASP A CA 1
ATOM 853 C C . ASP A 1 107 ? 10.355 9.737 -1.271 1.00 77.06 107 ASP A C 1
ATOM 855 O O . ASP A 1 107 ? 9.440 8.915 -1.121 1.00 77.06 107 ASP A O 1
ATOM 859 N N . GLY A 1 108 ? 11.300 9.920 -0.348 1.00 75.81 108 GLY A N 1
ATOM 860 C CA . GLY A 1 108 ? 11.404 9.118 0.866 1.00 75.81 108 GLY A CA 1
ATOM 861 C C . GLY A 1 108 ? 11.569 7.635 0.530 1.00 75.81 108 GLY A C 1
ATOM 862 O O . GLY A 1 108 ? 12.577 7.224 -0.035 1.00 75.81 108 GLY A O 1
ATOM 863 N N . LYS A 1 109 ? 10.562 6.823 0.870 1.00 72.00 109 LYS A N 1
ATOM 864 C CA . LYS A 1 109 ? 10.542 5.375 0.588 1.00 72.00 109 LYS A CA 1
ATOM 865 C C . LYS A 1 109 ? 9.887 5.005 -0.749 1.00 72.00 109 LYS A C 1
ATOM 867 O O . LYS A 1 109 ? 9.682 3.822 -1.009 1.00 72.00 109 LYS A O 1
ATOM 872 N N . TYR A 1 110 ? 9.465 5.990 -1.538 1.00 78.56 110 TYR A N 1
ATOM 873 C CA . TYR A 1 110 ? 8.711 5.772 -2.769 1.00 78.56 110 TYR A CA 1
ATOM 874 C C . TYR A 1 110 ? 9.552 6.099 -3.991 1.00 78.56 110 TYR A C 1
ATOM 876 O O . TYR A 1 110 ? 10.277 7.087 -3.998 1.00 78.56 110 TYR A O 1
ATOM 884 N N . VAL A 1 111 ? 9.361 5.309 -5.041 1.00 88.69 111 VAL A N 1
ATOM 885 C CA . VAL A 1 111 ? 9.902 5.580 -6.370 1.00 88.69 111 VAL A CA 1
ATOM 886 C C . VAL A 1 111 ? 8.739 6.021 -7.250 1.00 88.69 111 VAL A C 1
ATOM 888 O O . VAL A 1 111 ? 7.719 5.328 -7.339 1.00 88.69 111 VAL A O 1
ATOM 891 N N . LYS A 1 112 ? 8.856 7.205 -7.847 1.00 89.94 112 LYS A N 1
ATOM 892 C CA . LYS A 1 112 ? 7.802 7.836 -8.643 1.00 89.94 112 LYS A CA 1
ATOM 893 C C . LYS A 1 112 ? 8.199 7.932 -10.108 1.00 89.94 112 LYS A C 1
ATOM 895 O O . LYS A 1 112 ? 9.350 8.211 -10.420 1.00 89.94 112 LYS A O 1
ATOM 900 N N . VAL A 1 113 ? 7.210 7.765 -10.978 1.00 89.56 113 VAL A N 1
ATOM 901 C CA . VAL A 1 113 ? 7.309 7.929 -12.429 1.00 89.56 113 VAL A CA 1
ATOM 902 C C . VAL A 1 113 ? 6.394 9.082 -12.838 1.00 89.56 113 VAL A C 1
ATOM 904 O O . VAL A 1 113 ? 5.168 9.000 -12.686 1.00 89.56 113 VAL A O 1
ATOM 907 N N . ASN A 1 114 ? 6.996 10.151 -13.357 1.00 80.88 114 ASN A N 1
ATOM 908 C CA . ASN A 1 114 ? 6.297 11.329 -13.871 1.00 80.88 114 ASN A CA 1
ATOM 909 C C . ASN A 1 114 ? 6.334 11.358 -15.409 1.00 80.88 114 ASN A C 1
ATOM 911 O O . ASN A 1 114 ? 7.157 10.690 -16.018 1.00 80.88 114 ASN A O 1
ATOM 915 N N . ALA A 1 115 ? 5.473 12.174 -16.025 1.00 71.12 115 ALA A N 1
ATOM 916 C CA . ALA A 1 115 ? 5.396 12.433 -17.472 1.00 71.12 115 ALA A CA 1
ATOM 917 C C . ALA A 1 115 ? 5.028 11.233 -18.371 1.00 71.12 115 ALA A C 1
ATOM 919 O O . ALA A 1 115 ? 5.184 10.070 -18.032 1.00 71.12 115 ALA A O 1
ATOM 920 N N . SER A 1 116 ? 4.504 11.520 -19.564 1.00 64.06 116 SER A N 1
ATOM 921 C CA . SER A 1 116 ? 4.017 10.504 -20.507 1.00 64.06 116 SER A CA 1
ATOM 922 C C . SER A 1 116 ? 5.122 9.731 -21.238 1.00 64.06 116 SER A C 1
ATOM 924 O O . SER A 1 116 ? 4.815 8.697 -21.837 1.00 64.06 116 SER A O 1
ATOM 926 N N . ASN A 1 117 ? 6.365 10.226 -21.222 1.00 63.84 117 ASN A N 1
ATOM 927 C CA . ASN A 1 117 ? 7.478 9.715 -22.038 1.00 63.84 117 ASN A CA 1
ATOM 928 C C . ASN A 1 117 ? 8.550 8.979 -21.218 1.00 63.84 117 ASN A C 1
ATOM 930 O O . ASN A 1 117 ? 9.516 8.479 -21.786 1.00 63.84 117 ASN A O 1
ATOM 934 N N . SER A 1 118 ? 8.366 8.876 -19.902 1.00 82.62 118 SER A N 1
ATOM 935 C CA . SER A 1 118 ? 9.263 8.161 -18.988 1.00 82.62 118 SER A CA 1
ATOM 936 C C . SER A 1 118 ? 9.122 6.644 -19.065 1.00 82.62 118 SER A C 1
ATOM 938 O O . SER A 1 118 ? 9.941 5.930 -18.499 1.00 82.62 118 SER A O 1
ATOM 940 N N . VAL A 1 119 ? 8.099 6.135 -19.758 1.00 92.06 119 VAL A N 1
ATOM 941 C CA . VAL A 1 119 ? 7.834 4.700 -19.861 1.00 92.06 119 VAL A CA 1
ATOM 942 C C . VAL A 1 119 ? 7.781 4.272 -21.319 1.00 92.06 119 VAL A C 1
ATOM 944 O O . VAL A 1 119 ? 6.949 4.759 -22.088 1.00 92.06 119 VAL A O 1
ATOM 947 N N . SER A 1 120 ? 8.638 3.321 -21.681 1.00 93.38 120 SER A N 1
ATOM 948 C CA . SER A 1 120 ? 8.659 2.682 -23.001 1.00 93.38 120 SER A CA 1
ATOM 949 C C . SER A 1 120 ? 8.649 1.166 -22.850 1.00 93.38 120 SER A C 1
ATOM 951 O O . SER A 1 120 ? 9.413 0.631 -22.053 1.00 93.38 120 SER A O 1
ATOM 953 N N . GLU A 1 121 ? 7.799 0.478 -23.609 1.00 95.56 121 GLU A N 1
ATOM 954 C CA . GLU A 1 121 ? 7.784 -0.989 -23.672 1.00 95.56 121 GLU A CA 1
ATOM 955 C C . GLU A 1 121 ? 9.108 -1.517 -24.246 1.00 95.56 121 GLU A C 1
ATOM 957 O O . GLU A 1 121 ? 9.740 -0.856 -25.074 1.00 95.56 121 GLU A O 1
ATOM 962 N N . THR A 1 122 ? 9.543 -2.684 -23.781 1.00 95.69 122 THR A N 1
ATOM 963 C CA . THR A 1 122 ? 10.791 -3.331 -24.205 1.00 95.69 122 THR A CA 1
ATOM 964 C C . THR A 1 122 ? 10.603 -4.843 -24.329 1.00 95.69 122 THR A C 1
ATOM 966 O O . THR A 1 122 ? 9.522 -5.375 -24.071 1.00 95.69 122 THR A O 1
ATOM 969 N N . ASN A 1 123 ? 11.663 -5.542 -24.730 1.00 95.69 123 ASN A N 1
ATOM 970 C CA . ASN A 1 123 ? 11.691 -6.997 -24.751 1.00 95.69 123 ASN A CA 1
ATOM 971 C C . ASN A 1 123 ? 11.402 -7.574 -23.351 1.00 95.69 123 ASN A C 1
ATOM 973 O O . ASN A 1 123 ? 11.786 -6.961 -22.351 1.00 95.69 123 ASN A O 1
ATOM 977 N N . PRO A 1 124 ? 10.757 -8.751 -23.262 1.00 96.31 124 PRO A N 1
ATOM 978 C CA . PRO A 1 124 ? 10.494 -9.402 -21.985 1.00 96.31 124 PRO A CA 1
ATOM 979 C C . PRO A 1 124 ? 11.766 -9.598 -21.155 1.00 96.31 124 PRO A C 1
ATOM 981 O O . PRO A 1 124 ? 12.772 -10.097 -21.656 1.00 96.31 124 PRO A O 1
ATOM 984 N N . VAL A 1 125 ? 11.683 -9.240 -19.876 1.00 94.75 125 VAL A N 1
ATOM 985 C CA . VAL A 1 125 ? 12.700 -9.545 -18.862 1.00 94.75 125 VAL A CA 1
ATOM 986 C C . VAL A 1 125 ? 12.344 -10.874 -18.206 1.00 94.75 125 VAL A C 1
ATOM 988 O O . VAL A 1 125 ? 11.176 -11.121 -17.895 1.00 94.75 125 VAL A O 1
ATOM 991 N N . ASN A 1 126 ? 13.342 -11.733 -17.998 1.00 95.62 126 ASN A N 1
ATOM 992 C CA . ASN A 1 126 ? 13.155 -12.978 -17.265 1.00 95.62 126 ASN A CA 1
ATOM 993 C C . ASN A 1 126 ? 13.181 -12.693 -15.759 1.00 95.62 126 ASN A C 1
ATOM 995 O O . ASN A 1 126 ? 14.223 -12.328 -15.224 1.00 95.62 126 ASN A O 1
ATOM 999 N N . VAL A 1 127 ? 12.042 -12.859 -15.091 1.00 97.75 127 VAL A N 1
ATOM 1000 C CA . VAL A 1 127 ? 11.893 -12.553 -13.665 1.00 97.75 127 VAL A CA 1
ATOM 1001 C C . VAL A 1 127 ? 11.735 -13.853 -12.873 1.00 97.75 127 VAL A C 1
ATOM 1003 O O . VAL A 1 127 ? 10.808 -14.615 -13.154 1.00 97.75 127 VAL A O 1
ATOM 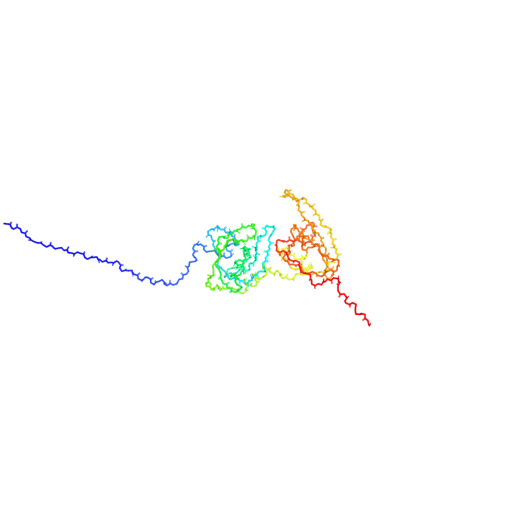1006 N N . PRO A 1 128 ? 12.605 -14.117 -11.881 1.00 98.19 128 PRO A N 1
ATOM 1007 C CA . PRO A 1 128 ? 12.433 -15.208 -10.930 1.00 98.19 128 PRO A CA 1
ATOM 1008 C C . PRO A 1 128 ? 11.075 -15.166 -10.221 1.00 98.19 128 PRO A C 1
ATOM 1010 O O . PRO A 1 128 ? 10.593 -14.102 -9.822 1.00 98.19 128 PRO A O 1
ATOM 1013 N N . GLU A 1 129 ? 10.476 -16.338 -10.004 1.00 97.44 129 GLU A N 1
ATOM 1014 C CA . GLU A 1 129 ? 9.142 -16.461 -9.404 1.00 97.44 129 GLU A CA 1
ATOM 1015 C C . GLU A 1 129 ? 9.069 -15.809 -8.010 1.00 97.44 129 GLU A C 1
ATOM 1017 O O . GLU A 1 129 ? 8.042 -15.235 -7.642 1.00 97.44 129 GLU A O 1
ATOM 1022 N N . GLU A 1 130 ? 10.158 -15.835 -7.226 1.00 97.12 130 GLU A N 1
ATOM 1023 C CA . GLU A 1 130 ? 10.189 -15.141 -5.937 1.00 97.12 130 GLU A CA 1
ATOM 1024 C C . GLU A 1 130 ? 9.987 -13.624 -6.047 1.00 97.12 130 GLU A C 1
ATOM 1026 O O . GLU A 1 130 ? 9.288 -13.050 -5.208 1.00 97.12 130 GLU A O 1
ATOM 1031 N N . PHE A 1 131 ? 10.535 -12.976 -7.078 1.00 97.44 131 PHE A N 1
ATOM 1032 C CA . PHE A 1 131 ? 10.397 -11.533 -7.263 1.00 97.44 131 PHE A CA 1
ATOM 1033 C C . PHE A 1 131 ? 9.057 -11.165 -7.887 1.00 97.44 131 PHE A C 1
ATOM 1035 O O . PHE A 1 131 ? 8.532 -10.095 -7.576 1.00 97.44 131 PHE A O 1
ATOM 1042 N N . GLU A 1 132 ? 8.451 -12.061 -8.673 1.00 97.31 132 GLU A N 1
ATOM 1043 C CA . GLU A 1 132 ? 7.057 -11.900 -9.091 1.00 97.31 132 GLU A CA 1
ATOM 1044 C C . GLU A 1 132 ? 6.114 -11.911 -7.884 1.00 97.31 132 GLU A C 1
ATOM 1046 O O . GLU A 1 132 ? 5.363 -10.953 -7.674 1.00 97.31 132 GLU A O 1
ATOM 1051 N N . ARG A 1 133 ? 6.217 -12.934 -7.025 1.00 95.50 133 ARG A N 1
ATOM 1052 C CA . ARG A 1 133 ? 5.402 -13.018 -5.802 1.00 95.50 133 ARG A CA 1
ATOM 1053 C C . ARG A 1 133 ? 5.619 -11.814 -4.888 1.00 95.50 133 ARG A C 1
ATOM 1055 O O . ARG A 1 133 ? 4.660 -11.260 -4.352 1.00 95.50 133 ARG A O 1
ATOM 1062 N N . GLU A 1 134 ? 6.863 -11.368 -4.724 1.00 94.31 134 GLU A N 1
ATOM 1063 C CA . GLU A 1 134 ? 7.149 -10.186 -3.910 1.00 94.31 134 GLU A CA 1
ATOM 1064 C C . GLU A 1 134 ? 6.588 -8.898 -4.537 1.00 94.31 134 GLU A C 1
ATOM 1066 O O . GLU A 1 134 ? 6.010 -8.073 -3.831 1.00 94.31 134 GLU A O 1
ATOM 1071 N N . ALA A 1 135 ? 6.691 -8.715 -5.858 1.00 94.56 135 ALA A N 1
ATOM 1072 C CA . ALA A 1 135 ? 6.111 -7.557 -6.545 1.00 94.56 135 ALA A CA 1
ATOM 1073 C C . ALA A 1 135 ? 4.587 -7.475 -6.370 1.00 94.56 135 ALA A C 1
ATOM 1075 O O . ALA A 1 135 ? 4.044 -6.379 -6.197 1.00 94.56 135 ALA A O 1
ATOM 1076 N N . GLU A 1 136 ? 3.901 -8.619 -6.383 1.00 93.31 136 GLU A N 1
ATOM 1077 C CA . GLU A 1 136 ? 2.470 -8.698 -6.094 1.00 93.31 136 GLU A CA 1
ATOM 1078 C C . GLU A 1 136 ? 2.165 -8.288 -4.644 1.00 93.31 136 GLU A C 1
ATOM 1080 O O . GLU A 1 136 ? 1.344 -7.389 -4.415 1.00 93.31 136 GLU A O 1
ATOM 1085 N N . ARG A 1 137 ? 2.897 -8.852 -3.672 1.00 90.62 137 ARG A N 1
ATOM 1086 C CA . ARG A 1 137 ? 2.764 -8.533 -2.236 1.00 90.62 137 ARG A CA 1
ATOM 1087 C C . ARG A 1 137 ? 3.007 -7.061 -1.919 1.00 90.62 137 ARG A C 1
ATOM 1089 O O . ARG A 1 137 ? 2.344 -6.494 -1.049 1.00 90.62 137 ARG A O 1
ATOM 1096 N N . LEU A 1 138 ? 3.914 -6.401 -2.641 1.00 88.62 138 LEU A N 1
ATOM 1097 C CA . LEU A 1 138 ? 4.167 -4.967 -2.477 1.00 88.62 138 LEU A CA 1
ATOM 1098 C C . LEU A 1 138 ? 2.930 -4.101 -2.796 1.00 88.62 138 LEU A C 1
ATOM 1100 O O . LEU A 1 138 ? 2.787 -2.993 -2.254 1.00 88.62 138 LEU A O 1
ATOM 1104 N N . LEU A 1 139 ? 2.030 -4.562 -3.672 1.00 86.88 139 LEU A N 1
ATOM 1105 C CA . LEU A 1 139 ? 0.789 -3.849 -4.013 1.00 86.88 139 LEU A CA 1
ATOM 1106 C C . LEU A 1 139 ? -0.378 -4.302 -3.147 1.00 86.88 139 LEU A C 1
ATOM 1108 O O . LEU A 1 139 ? -1.152 -3.459 -2.675 1.00 86.88 139 LEU A O 1
ATOM 1112 N N . TYR A 1 140 ? -0.461 -5.608 -2.928 1.00 85.50 140 TYR A N 1
ATOM 1113 C CA . TYR A 1 140 ? -1.525 -6.266 -2.192 1.00 85.50 140 TYR A CA 1
ATOM 1114 C C . TYR A 1 140 ? -0.902 -7.105 -1.075 1.00 85.50 140 TYR A C 1
ATOM 1116 O O . TYR A 1 140 ? -0.700 -8.304 -1.254 1.00 85.50 140 TYR A O 1
ATOM 1124 N N . PRO A 1 141 ? -0.571 -6.481 0.074 1.00 84.81 141 PRO A N 1
ATOM 1125 C CA . PRO A 1 141 ? -0.053 -7.218 1.216 1.00 84.81 141 PRO A CA 1
ATOM 1126 C C . PRO A 1 141 ? -1.016 -8.337 1.598 1.00 84.81 141 PRO A C 1
ATOM 1128 O O . PRO A 1 141 ? -2.236 -8.131 1.569 1.00 84.81 141 PRO A O 1
ATOM 1131 N N . GLU A 1 142 ? -0.464 -9.489 1.969 1.00 84.44 142 GLU A N 1
ATOM 1132 C CA . GLU A 1 142 ? -1.254 -10.637 2.404 1.00 84.44 142 GLU A CA 1
ATOM 1133 C C . GLU A 1 142 ? -2.150 -10.275 3.596 1.00 84.44 142 GLU A C 1
ATOM 1135 O O . GLU A 1 142 ? -1.892 -9.332 4.356 1.00 84.44 142 GLU A O 1
ATOM 1140 N N . LEU A 1 143 ? -3.252 -11.013 3.714 1.00 90.62 143 LEU A N 1
ATOM 1141 C CA . LEU A 1 143 ? -4.159 -10.885 4.840 1.00 90.62 143 LEU A CA 1
ATOM 1142 C C . LEU A 1 143 ? -3.480 -11.450 6.089 1.00 90.62 143 LEU A C 1
ATOM 1144 O O . LEU A 1 143 ? -3.169 -12.636 6.151 1.00 90.62 143 LEU A O 1
ATOM 1148 N N . THR A 1 144 ? -3.293 -10.599 7.089 1.00 92.25 144 THR A N 1
ATOM 1149 C CA . THR A 1 144 ? -2.643 -10.933 8.354 1.00 92.25 144 THR A CA 1
ATOM 1150 C C . THR A 1 144 ? -3.662 -10.842 9.483 1.00 92.25 144 THR A C 1
ATOM 1152 O O . THR A 1 144 ? -4.455 -9.897 9.544 1.00 92.25 144 THR A O 1
ATOM 1155 N N . SER A 1 145 ? -3.639 -11.809 10.403 1.00 94.94 145 SER A N 1
ATOM 1156 C CA . SER A 1 145 ? -4.516 -11.768 11.573 1.00 94.94 145 SER A CA 1
ATOM 1157 C C . SER A 1 145 ? -4.117 -10.637 12.530 1.00 94.94 145 SER A C 1
ATOM 1159 O O . SER A 1 145 ? -2.943 -10.269 12.634 1.00 94.94 145 SER A O 1
ATOM 1161 N N . ILE A 1 146 ? -5.076 -10.091 13.287 1.00 95.56 146 ILE A N 1
ATOM 1162 C CA . ILE A 1 146 ? -4.781 -9.092 14.328 1.00 95.56 146 ILE A CA 1
ATOM 1163 C C . ILE A 1 146 ? -3.795 -9.660 15.355 1.00 95.56 146 ILE A C 1
ATOM 1165 O O . ILE A 1 146 ? -2.919 -8.934 15.830 1.00 95.56 146 ILE A O 1
ATOM 1169 N N . LYS A 1 147 ? -3.922 -10.950 15.679 1.00 94.75 147 LYS A N 1
ATOM 1170 C CA . LYS A 1 147 ? -3.012 -11.649 16.585 1.00 94.75 147 LYS A CA 1
ATOM 1171 C C . LYS A 1 147 ? -1.574 -11.577 16.073 1.00 94.75 147 LYS A C 1
ATOM 1173 O O . LYS A 1 147 ? -0.700 -11.106 16.797 1.00 94.75 147 LYS A O 1
ATOM 1178 N N . ASP A 1 148 ? -1.358 -11.946 14.813 1.00 93.06 148 ASP A N 1
ATOM 1179 C CA . ASP A 1 148 ? -0.024 -11.969 14.210 1.00 93.06 148 ASP A CA 1
ATOM 1180 C C . ASP A 1 148 ? 0.556 -10.563 14.048 1.00 93.06 148 ASP A C 1
ATOM 1182 O O . ASP A 1 148 ? 1.751 -10.369 14.266 1.00 93.06 148 ASP A O 1
ATOM 1186 N N . ILE A 1 149 ? -0.276 -9.560 13.737 1.00 92.56 149 ILE A N 1
ATOM 1187 C CA . ILE A 1 149 ? 0.145 -8.148 13.682 1.00 92.56 149 ILE A CA 1
ATOM 1188 C C . ILE A 1 149 ? 0.697 -7.686 15.037 1.00 92.56 149 ILE A C 1
ATOM 1190 O O . ILE A 1 149 ? 1.641 -6.898 15.075 1.00 92.56 149 ILE A O 1
ATOM 1194 N N . LYS A 1 150 ? 0.114 -8.151 16.148 1.00 91.31 150 LYS A N 1
ATOM 1195 C CA . LYS A 1 150 ? 0.549 -7.788 17.504 1.00 91.31 150 LYS A CA 1
ATOM 1196 C C . LYS A 1 150 ? 1.788 -8.548 17.972 1.00 91.31 150 LYS A C 1
ATOM 1198 O O . LYS A 1 150 ? 2.523 -8.014 18.795 1.00 91.31 150 LYS A O 1
ATOM 1203 N N . SER A 1 151 ? 1.983 -9.785 17.513 1.00 87.69 151 SER A N 1
ATOM 1204 C CA . SER A 1 151 ? 3.059 -10.667 17.986 1.00 87.69 151 SER A CA 1
ATOM 1205 C C . SER A 1 151 ? 4.287 -10.716 17.076 1.00 87.69 151 SER A C 1
ATOM 1207 O O . SER A 1 151 ? 5.326 -11.224 17.492 1.00 87.69 151 SER A O 1
ATOM 1209 N N . SER A 1 152 ? 4.180 -10.231 15.839 1.00 77.62 152 SER A N 1
ATOM 1210 C CA . SER A 1 152 ? 5.279 -10.226 14.869 1.00 77.62 152 SER A CA 1
ATOM 1211 C C . SER A 1 152 ? 6.094 -8.933 14.948 1.00 77.62 152 SER A C 1
ATOM 1213 O O . SER A 1 152 ? 5.558 -7.894 15.342 1.00 77.62 152 SER A O 1
ATOM 1215 N N . PRO A 1 153 ? 7.370 -8.942 14.517 1.00 71.12 153 PRO A N 1
ATOM 1216 C CA . PRO A 1 153 ? 8.108 -7.701 14.309 1.00 71.12 153 PRO A CA 1
ATOM 1217 C C . PRO A 1 153 ? 7.337 -6.757 13.367 1.00 71.12 153 PRO A C 1
ATOM 1219 O O . PRO A 1 153 ? 6.562 -7.236 12.531 1.00 71.12 153 PRO A O 1
ATOM 1222 N N . PRO A 1 154 ? 7.548 -5.428 13.462 1.00 66.12 154 PRO A N 1
ATOM 1223 C CA . PRO A 1 154 ? 6.800 -4.450 12.679 1.00 66.12 154 PRO A CA 1
ATOM 1224 C C . PRO A 1 154 ? 6.874 -4.743 11.175 1.00 66.12 154 PRO A C 1
ATOM 1226 O O . PRO A 1 154 ? 7.887 -4.494 10.522 1.00 66.12 154 PRO A O 1
ATOM 1229 N N . GLN A 1 155 ? 5.782 -5.269 10.618 1.00 67.38 155 GLN A N 1
ATOM 1230 C CA . GLN A 1 155 ? 5.648 -5.481 9.181 1.00 67.38 155 GLN A CA 1
ATOM 1231 C C . GLN A 1 155 ? 5.550 -4.118 8.478 1.00 67.38 155 GLN A C 1
ATOM 1233 O O . GLN A 1 155 ? 5.019 -3.151 9.029 1.00 67.38 155 GLN A O 1
ATOM 1238 N N . THR A 1 156 ? 6.064 -4.008 7.251 1.00 77.00 156 THR A N 1
ATOM 1239 C CA . THR A 1 156 ? 6.073 -2.736 6.509 1.00 77.00 156 THR A CA 1
ATOM 1240 C C . THR A 1 156 ? 4.665 -2.266 6.162 1.00 77.00 156 THR A C 1
ATOM 1242 O O . THR A 1 156 ? 4.358 -1.085 6.355 1.00 77.00 156 THR A O 1
ATOM 1245 N N . HIS A 1 157 ? 3.822 -3.174 5.663 1.00 88.62 157 HIS A N 1
ATOM 1246 C CA . HIS A 1 157 ? 2.393 -2.959 5.452 1.00 88.62 157 HIS A CA 1
ATOM 1247 C C . HIS A 1 157 ? 1.633 -4.278 5.604 1.00 88.62 157 HIS A C 1
ATOM 1249 O O . HIS A 1 157 ? 2.170 -5.328 5.271 1.00 88.62 157 HIS A O 1
ATOM 1255 N N . VAL A 1 158 ? 0.383 -4.205 6.055 1.00 92.19 158 VAL A N 1
ATOM 1256 C CA . VAL A 1 158 ? -0.485 -5.367 6.283 1.00 92.19 158 VAL A CA 1
ATOM 1257 C C . VAL A 1 158 ? -1.869 -5.142 5.693 1.00 92.19 158 VAL A C 1
ATOM 1259 O O . VAL A 1 158 ? -2.323 -3.994 5.566 1.00 92.19 158 VAL A O 1
ATOM 1262 N N . SER A 1 159 ? -2.542 -6.239 5.363 1.00 94.56 159 SER A N 1
ATOM 1263 C CA . SER A 1 159 ? -3.986 -6.256 5.156 1.00 94.56 159 SER A CA 1
ATOM 1264 C C . SER A 1 159 ? -4.644 -6.961 6.337 1.00 94.56 159 SER A C 1
ATOM 1266 O O . SER A 1 159 ? -4.092 -7.920 6.861 1.00 94.56 159 SER A O 1
ATOM 1268 N N . VAL A 1 160 ? -5.796 -6.479 6.793 1.00 95.31 160 VAL A N 1
ATOM 1269 C CA . VAL A 1 160 ? -6.513 -7.058 7.936 1.00 95.31 160 VAL A CA 1
ATOM 1270 C C . VAL A 1 160 ? -8.011 -7.004 7.693 1.00 95.31 160 VAL A C 1
ATOM 1272 O O . VAL A 1 160 ? -8.530 -6.012 7.176 1.00 95.31 160 VAL A O 1
ATOM 1275 N N . GLU A 1 161 ? -8.697 -8.065 8.091 1.00 96.69 161 GLU A N 1
ATOM 1276 C CA . GLU A 1 161 ? -10.150 -8.142 8.100 1.00 96.69 161 GLU A CA 1
ATOM 1277 C C . GLU A 1 161 ? -10.659 -8.099 9.541 1.00 96.69 161 GLU A C 1
ATOM 1279 O O . GLU A 1 161 ? -10.063 -8.694 10.442 1.00 96.69 161 GLU A O 1
ATOM 1284 N N . GLY A 1 162 ? -11.759 -7.389 9.775 1.00 96.94 162 GLY A N 1
ATOM 1285 C CA . GLY A 1 162 ? -12.410 -7.398 11.078 1.00 96.94 162 GLY A CA 1
ATOM 1286 C C . GLY A 1 162 ? -13.718 -6.623 11.116 1.00 96.94 162 GLY A C 1
ATOM 1287 O O . GLY A 1 162 ? -14.059 -5.872 10.200 1.00 96.94 162 GLY A O 1
ATOM 1288 N N . THR A 1 163 ? -14.438 -6.788 12.220 1.00 97.94 163 THR A N 1
ATOM 1289 C CA . THR A 1 163 ? -15.693 -6.093 12.507 1.00 97.94 163 THR A CA 1
ATOM 1290 C C . THR A 1 163 ? -15.425 -4.796 13.260 1.00 97.94 163 THR A C 1
ATOM 1292 O O . THR A 1 163 ? -14.681 -4.781 14.243 1.00 97.94 163 THR A O 1
ATOM 1295 N N . VAL A 1 164 ? -16.061 -3.702 12.850 1.00 97.88 164 VAL A N 1
ATOM 1296 C CA . VAL A 1 164 ? -15.978 -2.416 13.548 1.00 97.88 164 VAL A CA 1
ATOM 1297 C C . VAL A 1 164 ? -16.707 -2.496 14.888 1.00 97.88 164 VAL A C 1
ATOM 1299 O O . VAL A 1 164 ? -17.922 -2.675 14.929 1.00 97.88 164 VAL A O 1
ATOM 1302 N N . THR A 1 165 ? -15.985 -2.310 15.993 1.00 97.56 165 THR A N 1
ATOM 1303 C CA . THR A 1 165 ? -16.559 -2.343 17.355 1.00 97.56 165 THR A CA 1
ATOM 1304 C C . THR A 1 165 ? -16.674 -0.971 18.001 1.00 97.56 165 THR A C 1
ATOM 1306 O O . THR A 1 165 ? -17.389 -0.803 18.985 1.00 97.56 165 THR A O 1
ATOM 1309 N N . GLN A 1 166 ? -15.976 0.034 17.478 1.00 97.31 166 GLN A N 1
ATOM 1310 C CA . GLN A 1 166 ? -16.029 1.388 18.014 1.00 97.31 166 GLN A CA 1
ATOM 1311 C C . GLN A 1 166 ? -15.579 2.389 16.961 1.00 97.31 166 GLN A C 1
ATOM 1313 O O . GLN A 1 166 ? -14.613 2.130 16.251 1.00 97.31 166 GLN A O 1
ATOM 1318 N N . ILE A 1 167 ? -16.231 3.549 16.897 1.00 97.00 167 ILE A N 1
ATOM 1319 C CA . ILE A 1 167 ? -15.871 4.643 15.991 1.00 97.00 167 ILE A CA 1
ATOM 1320 C C . ILE A 1 167 ? -15.757 5.920 16.812 1.00 97.00 167 ILE A C 1
ATOM 1322 O O . ILE A 1 167 ? -16.627 6.227 17.625 1.00 97.00 167 ILE A O 1
ATOM 1326 N N . TYR A 1 168 ? -14.677 6.663 16.595 1.00 96.12 168 TYR A N 1
ATOM 1327 C CA . TYR A 1 168 ? -14.478 7.981 17.180 1.00 96.12 168 TYR A CA 1
ATOM 1328 C C . TYR A 1 168 ? -14.719 9.060 16.116 1.00 96.12 168 TYR A C 1
ATOM 1330 O O . TYR A 1 168 ? -14.411 8.841 14.938 1.00 96.12 168 TYR A O 1
ATOM 1338 N N . PRO A 1 169 ? -15.255 10.232 16.503 1.00 93.44 169 PRO A N 1
ATOM 1339 C CA . PRO A 1 169 ? -15.496 11.321 15.566 1.00 93.44 169 PRO A CA 1
ATOM 1340 C C . PRO A 1 169 ? -14.189 11.816 14.941 1.00 93.44 169 PRO A C 1
ATOM 1342 O O . PRO A 1 169 ? -13.115 11.714 15.539 1.00 93.44 169 PRO A O 1
ATOM 1345 N N . VAL A 1 170 ? -14.292 12.393 13.743 1.00 94.50 170 VAL A N 1
ATOM 1346 C CA . VAL A 1 170 ? -13.159 13.053 13.086 1.00 94.50 170 VAL A CA 1
ATOM 1347 C C . VAL A 1 170 ? -12.711 14.251 13.926 1.00 94.50 170 VAL A C 1
ATOM 1349 O O . VAL A 1 170 ? -13.517 15.094 14.316 1.00 94.50 170 VAL A O 1
ATOM 1352 N N . GLN A 1 171 ? -11.409 14.345 14.175 1.00 93.94 171 GLN A N 1
ATOM 1353 C CA . GLN A 1 171 ? -10.770 15.428 14.915 1.00 93.94 171 GLN A CA 1
ATOM 1354 C C . GLN A 1 171 ? -9.762 16.154 14.023 1.00 93.94 171 GLN A C 1
ATOM 1356 O O . GLN A 1 171 ? -9.105 15.542 13.181 1.00 93.94 171 GLN A O 1
ATOM 1361 N N . LYS A 1 172 ? -9.592 17.460 14.241 1.00 92.94 172 LYS A N 1
ATOM 1362 C CA . LYS A 1 172 ? -8.475 18.233 13.683 1.00 92.94 172 LYS A CA 1
ATOM 1363 C C . LYS A 1 172 ? -7.373 18.318 14.728 1.00 92.94 172 LYS A C 1
ATOM 1365 O O . LYS A 1 172 ? -7.598 18.864 15.803 1.00 92.94 172 LYS A O 1
ATOM 1370 N N . VAL A 1 173 ? -6.197 17.782 14.418 1.00 91.88 173 VAL A N 1
ATOM 1371 C CA . VAL A 1 173 ? -5.064 17.722 15.351 1.00 91.88 173 VAL A CA 1
ATOM 1372 C C . VAL A 1 173 ? -3.851 18.465 14.795 1.00 91.88 173 VAL A C 1
ATOM 1374 O O . VAL A 1 173 ? -3.577 18.418 13.593 1.00 91.88 173 VAL A O 1
ATOM 1377 N N . LYS A 1 174 ? -3.103 19.146 15.671 1.00 90.44 174 LYS A N 1
ATOM 1378 C CA . LYS A 1 174 ? -1.809 19.743 15.322 1.00 90.44 174 LYS A CA 1
ATOM 1379 C C . LYS A 1 174 ? -0.734 18.664 15.421 1.00 90.44 174 LYS A C 1
ATOM 1381 O O . LYS A 1 174 ? -0.536 18.090 16.487 1.00 90.44 174 LYS A O 1
ATOM 1386 N N . VAL A 1 175 ? -0.053 18.386 14.314 1.00 86.06 175 VAL A N 1
ATOM 1387 C CA . VAL A 1 175 ? 1.078 17.451 14.279 1.00 86.06 175 VAL A CA 1
ATOM 1388 C C . VAL A 1 175 ? 2.363 18.261 14.427 1.00 86.06 175 VAL A C 1
ATOM 1390 O O . VAL A 1 175 ? 2.503 19.299 13.792 1.00 86.06 175 VAL A O 1
ATOM 1393 N N . GLN A 1 176 ? 3.294 17.797 15.263 1.00 76.75 176 GLN A N 1
ATOM 1394 C CA . GLN A 1 176 ? 4.456 18.564 15.743 1.00 76.75 176 GLN A CA 1
ATOM 1395 C C . GLN A 1 176 ? 5.330 19.175 14.625 1.00 76.75 176 GLN A C 1
ATOM 1397 O O . GLN A 1 176 ? 5.942 20.215 14.836 1.00 76.75 176 GLN A O 1
ATOM 1402 N N . HIS A 1 177 ? 5.320 18.581 13.426 1.00 76.69 177 HIS A N 1
ATOM 1403 C CA . HIS A 1 177 ? 6.097 19.015 12.255 1.00 76.69 177 HIS A CA 1
ATOM 1404 C C . HIS A 1 177 ? 5.244 19.467 11.060 1.00 76.69 177 HIS A C 1
ATOM 1406 O O . HIS A 1 177 ? 5.755 19.609 9.953 1.00 76.69 177 HIS A O 1
ATOM 1412 N N . LYS A 1 178 ? 3.935 19.665 11.247 1.00 76.94 178 LYS A N 1
ATOM 1413 C CA . LYS A 1 178 ? 3.058 20.227 10.215 1.00 76.94 178 LYS A CA 1
ATOM 1414 C C . LYS A 1 178 ? 2.473 21.539 10.719 1.00 76.94 178 LYS A C 1
ATOM 1416 O O . LYS A 1 178 ? 1.842 21.586 11.770 1.00 76.94 178 LYS A O 1
ATOM 1421 N N . GLU A 1 179 ? 2.620 22.592 9.923 1.00 75.75 179 GLU A N 1
ATOM 1422 C CA . GLU A 1 179 ? 1.978 23.882 10.204 1.00 75.75 179 GLU A CA 1
ATOM 1423 C C . GLU A 1 179 ? 0.449 23.776 10.148 1.00 75.75 179 GLU A C 1
ATOM 1425 O O . GLU A 1 179 ? -0.265 24.410 10.925 1.00 75.75 179 GLU A O 1
ATOM 1430 N N . LYS A 1 180 ? -0.062 22.939 9.238 1.00 84.75 180 LYS A N 1
ATOM 1431 C CA . LYS A 1 180 ? -1.497 22.747 9.024 1.00 84.75 180 LYS A CA 1
ATOM 1432 C C . LYS A 1 180 ? -2.072 21.699 9.975 1.00 84.75 180 LYS A C 1
ATOM 1434 O O . LYS A 1 180 ? -1.492 20.631 10.181 1.00 84.75 180 LYS A O 1
ATOM 1439 N N . MET A 1 181 ? -3.273 21.984 10.478 1.00 89.19 181 MET A N 1
ATOM 1440 C CA . MET A 1 181 ? -4.100 20.996 11.172 1.00 89.19 181 MET A CA 1
ATOM 1441 C C . MET A 1 181 ? -4.363 19.794 10.260 1.00 89.19 181 MET A C 1
ATOM 1443 O O . MET A 1 181 ? -4.669 19.955 9.079 1.00 89.19 181 MET A O 1
ATOM 1447 N N . THR A 1 182 ? -4.245 18.598 10.823 1.00 89.81 182 THR A N 1
ATOM 1448 C CA . THR A 1 182 ? -4.399 17.315 10.130 1.00 89.81 182 THR A CA 1
ATOM 1449 C C . THR A 1 182 ? -5.705 16.669 10.585 1.00 89.81 182 THR A C 1
ATOM 1451 O O . THR A 1 182 ? -5.979 16.625 11.787 1.00 89.81 182 THR A O 1
ATOM 1454 N N . ASN A 1 183 ? -6.519 16.175 9.650 1.00 92.88 183 ASN A N 1
ATOM 1455 C CA . ASN A 1 183 ? -7.710 15.404 10.014 1.00 92.88 183 ASN A CA 1
ATOM 1456 C C . ASN A 1 183 ? -7.283 14.020 10.513 1.00 92.88 183 ASN A C 1
ATOM 1458 O O . ASN A 1 183 ? -6.439 13.365 9.897 1.00 92.88 183 ASN A O 1
ATOM 1462 N N . ARG A 1 184 ? -7.886 13.571 11.611 1.00 94.88 184 ARG A N 1
ATOM 1463 C CA . ARG A 1 184 ? -7.672 12.251 12.196 1.00 94.88 184 ARG A CA 1
ATOM 1464 C C . ARG A 1 184 ? -9.013 11.624 12.538 1.00 94.88 184 ARG A C 1
ATOM 1466 O O . ARG A 1 184 ? -9.808 12.239 13.241 1.00 94.88 184 ARG A O 1
ATOM 1473 N N . GLN A 1 185 ? -9.234 10.391 12.106 1.00 96.19 185 GLN A N 1
ATOM 1474 C CA . GLN A 1 185 ? -10.345 9.571 12.581 1.00 96.19 185 GLN A CA 1
ATOM 1475 C C . GLN A 1 185 ? -9.787 8.262 13.114 1.00 96.19 185 GLN A C 1
ATOM 1477 O O . GLN A 1 185 ? -8.894 7.681 12.504 1.00 96.19 185 GLN A O 1
ATOM 1482 N N . SER A 1 186 ? -10.297 7.801 14.249 1.00 96.75 186 SER A N 1
ATOM 1483 C CA . SER A 1 186 ? -9.901 6.514 14.811 1.00 96.75 186 SER A CA 1
ATOM 1484 C C . SER A 1 186 ? -11.123 5.618 14.955 1.00 96.75 186 SER A C 1
ATOM 1486 O O . SER A 1 186 ? -12.227 6.099 15.203 1.00 96.75 186 SER A O 1
ATOM 1488 N N . PHE A 1 187 ? -10.923 4.316 14.827 1.00 97.75 187 PHE A N 1
ATOM 1489 C CA . PHE A 1 187 ? -11.934 3.297 15.091 1.00 97.75 187 PHE A CA 1
ATOM 1490 C C . PHE A 1 187 ? -11.245 2.015 15.560 1.00 97.75 187 PHE A C 1
ATOM 1492 O O . PHE A 1 187 ? -10.015 1.926 15.554 1.00 97.75 187 PHE A O 1
ATOM 1499 N N . LYS A 1 188 ? -12.024 1.037 16.009 1.00 97.94 188 LYS A N 1
ATOM 1500 C CA . LYS A 1 188 ? -11.515 -0.263 16.437 1.00 97.94 188 LYS A CA 1
ATOM 1501 C C . LYS A 1 188 ? -12.064 -1.373 15.564 1.00 97.94 188 LYS A C 1
ATOM 1503 O O . LYS A 1 188 ? -13.255 -1.373 15.253 1.00 97.94 188 LYS A O 1
ATOM 1508 N N . LEU A 1 189 ? -11.188 -2.307 15.211 1.00 97.62 189 LEU A N 1
ATOM 1509 C CA . LEU A 1 189 ? -11.544 -3.558 14.557 1.00 97.62 189 LEU A CA 1
ATOM 1510 C C . LEU A 1 189 ? -11.354 -4.720 15.516 1.00 97.62 189 LEU A C 1
ATOM 1512 O O . LEU A 1 189 ? -10.338 -4.783 16.209 1.00 97.62 189 LEU A O 1
ATOM 1516 N N . ARG A 1 190 ? -12.307 -5.648 15.507 1.00 97.56 190 ARG A N 1
ATOM 1517 C CA . ARG A 1 190 ? -12.220 -6.935 16.187 1.00 97.56 190 ARG A CA 1
ATOM 1518 C C . ARG A 1 190 ? -12.158 -8.068 15.173 1.00 97.56 190 ARG A C 1
ATOM 1520 O O . ARG A 1 190 ? -12.940 -8.092 14.228 1.00 97.56 190 ARG A O 1
ATOM 1527 N N . GLN A 1 191 ? -11.261 -9.010 15.417 1.00 96.44 191 GLN A N 1
ATOM 1528 C CA . GLN A 1 191 ? -11.158 -10.281 14.714 1.00 96.44 191 GLN A CA 1
ATOM 1529 C C . GLN A 1 191 ? -11.008 -11.360 15.784 1.00 96.44 191 GLN 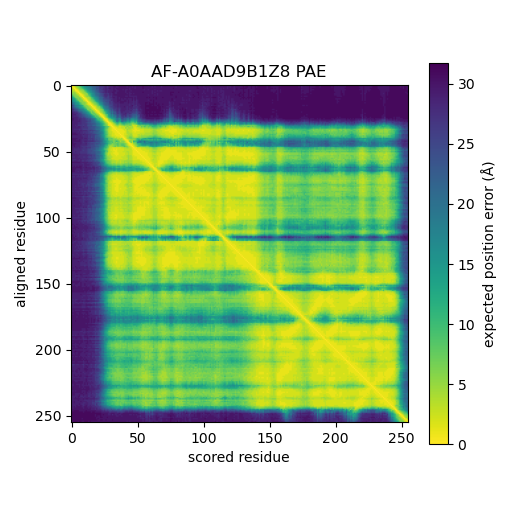A C 1
AT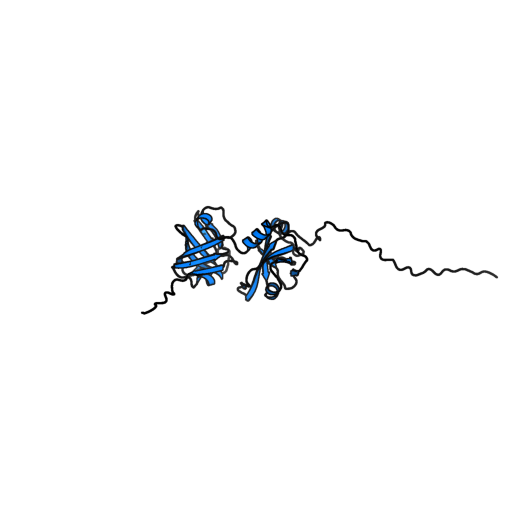OM 1531 O O . GLN A 1 191 ? -10.081 -11.301 16.591 1.00 96.44 191 GLN A O 1
ATOM 1536 N N . GLU A 1 192 ? -11.941 -12.311 15.827 1.00 92.69 192 GLU A N 1
ATOM 1537 C CA . GLU A 1 192 ? -11.998 -13.333 16.881 1.00 92.69 192 GLU A CA 1
ATOM 1538 C C . GLU A 1 192 ? -11.968 -12.703 18.295 1.00 92.69 192 GLU A C 1
ATOM 1540 O O . GLU A 1 192 ? -12.825 -11.879 18.629 1.00 92.69 192 GLU A O 1
ATOM 1545 N N . ALA A 1 193 ? -10.988 -13.073 19.126 1.00 92.94 193 ALA A N 1
ATOM 1546 C CA . ALA A 1 193 ? -10.787 -12.543 20.475 1.00 92.94 193 ALA A CA 1
ATOM 1547 C C . ALA A 1 193 ? -9.913 -11.272 20.519 1.00 92.94 193 ALA A C 1
ATOM 1549 O O . ALA A 1 193 ? -9.737 -10.678 21.583 1.00 92.94 193 ALA A O 1
ATOM 1550 N N . GLU A 1 194 ? -9.364 -10.842 19.382 1.00 96.56 194 GLU A N 1
ATOM 1551 C CA . GLU A 1 194 ? -8.394 -9.756 19.301 1.00 96.56 194 GLU A CA 1
ATOM 1552 C C . GLU A 1 194 ? -9.026 -8.451 18.808 1.00 96.56 194 GLU A C 1
ATOM 1554 O O . GLU A 1 194 ? -9.850 -8.430 17.897 1.00 96.56 194 GLU A O 1
ATOM 1559 N N . GLU A 1 195 ? -8.604 -7.324 19.383 1.00 96.81 195 GLU A N 1
ATOM 1560 C CA . GLU A 1 195 ? -9.033 -5.980 18.971 1.00 96.81 195 GLU A CA 1
ATOM 1561 C C . GLU A 1 195 ? -7.825 -5.086 18.667 1.00 96.81 195 GLU A C 1
ATOM 1563 O O . GLU A 1 195 ? -6.828 -5.122 19.395 1.00 96.81 195 GLU A O 1
ATOM 1568 N N . ILE A 1 196 ? -7.906 -4.262 17.620 1.00 97.31 196 ILE A N 1
ATOM 1569 C CA . ILE A 1 196 ? -6.854 -3.313 17.240 1.00 97.31 196 ILE A CA 1
ATOM 1570 C C . ILE A 1 196 ? -7.425 -1.930 16.936 1.00 97.31 196 ILE A C 1
ATOM 1572 O O . ILE A 1 196 ? -8.485 -1.781 16.327 1.00 97.31 196 ILE A O 1
ATOM 1576 N N . SER A 1 197 ? -6.692 -0.902 17.355 1.00 97.50 197 SER A N 1
ATOM 1577 C CA . SER A 1 197 ? -7.007 0.485 17.019 1.00 97.50 197 SER A CA 1
ATOM 1578 C C . SER A 1 197 ? -6.492 0.820 15.626 1.00 97.50 197 SER A C 1
ATOM 1580 O O . SER A 1 197 ? -5.318 0.603 15.323 1.00 97.50 197 SER A O 1
ATOM 1582 N N . VAL A 1 198 ? -7.348 1.428 14.815 1.00 97.75 198 VAL A N 1
ATOM 1583 C CA . VAL A 1 198 ? -7.035 1.934 13.481 1.00 97.75 198 VAL A CA 1
ATOM 1584 C C . VAL A 1 198 ? -7.128 3.454 13.494 1.00 97.75 198 VAL A C 1
ATOM 1586 O O . VAL A 1 198 ? -8.066 4.018 14.056 1.00 97.75 198 VAL A O 1
ATOM 1589 N N . THR A 1 199 ? -6.157 4.133 12.885 1.00 96.94 199 THR A N 1
ATOM 1590 C CA . THR A 1 199 ? -6.151 5.589 12.724 1.00 96.94 199 THR A CA 1
ATOM 1591 C C . THR A 1 199 ? -5.986 5.973 11.261 1.00 96.94 199 THR A C 1
ATOM 1593 O O . THR A 1 199 ? -4.990 5.645 10.616 1.00 96.94 199 THR A O 1
ATOM 1596 N N . MET A 1 200 ? -6.967 6.716 10.764 1.00 96.12 200 MET A N 1
ATOM 1597 C CA . MET A 1 200 ? -7.018 7.296 9.431 1.00 96.12 200 MET A CA 1
ATOM 1598 C C . MET A 1 200 ? -6.549 8.748 9.486 1.00 96.12 200 MET A C 1
ATOM 1600 O O . MET A 1 200 ? -6.961 9.507 10.369 1.00 96.12 200 MET A O 1
ATOM 1604 N N . TRP A 1 201 ? -5.707 9.137 8.533 1.00 93.44 201 TRP A N 1
ATOM 1605 C CA . TRP A 1 201 ? -5.084 10.458 8.461 1.00 93.44 201 TRP A CA 1
ATOM 1606 C C . TRP A 1 201 ? -5.457 11.194 7.170 1.00 93.44 201 TRP A C 1
ATOM 1608 O O . TRP A 1 201 ? -5.489 10.601 6.093 1.00 93.44 201 TRP A O 1
ATOM 1618 N N . ASP A 1 202 ? -5.676 12.508 7.271 1.00 91.00 202 ASP A N 1
ATOM 1619 C CA . ASP A 1 202 ? -5.935 13.408 6.140 1.00 91.00 202 ASP A CA 1
ATOM 1620 C C . ASP A 1 202 ? -7.055 12.890 5.205 1.00 91.00 202 ASP A C 1
ATOM 1622 O O . ASP A 1 202 ? -8.176 12.669 5.660 1.00 91.00 202 ASP A O 1
ATOM 1626 N N . GLU A 1 203 ? -6.781 12.703 3.907 1.00 86.06 203 GLU A N 1
ATOM 1627 C CA . GLU A 1 203 ? -7.748 12.210 2.904 1.00 86.06 203 GLU A CA 1
ATOM 1628 C C . GLU A 1 203 ? -8.285 10.825 3.237 1.00 86.06 203 GLU A C 1
ATOM 1630 O O . GLU A 1 203 ? -9.419 10.506 2.898 1.00 86.06 203 GLU A O 1
ATOM 1635 N N . ALA A 1 204 ? -7.493 10.002 3.925 1.00 89.81 204 ALA A N 1
ATOM 1636 C CA . ALA A 1 204 ? -7.902 8.648 4.253 1.00 89.81 204 ALA A CA 1
ATOM 1637 C C . ALA A 1 204 ? -9.095 8.642 5.228 1.00 89.81 204 ALA A C 1
ATOM 1639 O O . ALA A 1 204 ? -9.834 7.664 5.267 1.00 89.81 204 ALA A O 1
ATOM 1640 N N . THR A 1 205 ? -9.330 9.744 5.959 1.00 92.81 205 THR A N 1
ATOM 1641 C CA . THR A 1 205 ? -10.530 9.901 6.799 1.00 92.81 205 THR A CA 1
ATOM 1642 C C . THR A 1 205 ? -11.824 9.903 5.989 1.00 92.81 205 THR A C 1
ATOM 1644 O O . THR A 1 205 ? -12.847 9.476 6.507 1.00 92.81 205 THR A O 1
ATOM 1647 N N . GLU A 1 206 ? -11.794 10.307 4.714 1.00 90.50 206 GLU A N 1
ATOM 1648 C CA . GLU A 1 206 ? -12.974 10.288 3.840 1.00 90.50 206 GLU A CA 1
ATOM 1649 C C . GLU A 1 206 ? -13.494 8.860 3.627 1.00 90.50 206 GLU A C 1
ATOM 1651 O O . GLU A 1 206 ? -14.701 8.647 3.603 1.00 90.50 206 GLU A O 1
ATOM 1656 N N . GLN A 1 207 ? -12.597 7.867 3.569 1.00 90.38 207 GLN A N 1
ATOM 1657 C CA . GLN A 1 207 ? -12.969 6.453 3.428 1.00 90.38 207 GLN A CA 1
ATOM 1658 C C . GLN A 1 207 ? -13.648 5.883 4.684 1.00 90.38 207 GLN A C 1
ATOM 1660 O O . GLN A 1 207 ? -14.276 4.830 4.610 1.00 90.38 207 GLN A O 1
ATOM 1665 N N . SER A 1 208 ? -13.503 6.545 5.838 1.00 91.06 208 SER A N 1
ATOM 1666 C CA . SER A 1 208 ? -14.021 6.077 7.127 1.00 91.06 208 SER A CA 1
ATOM 1667 C C . SER A 1 208 ? -15.205 6.891 7.668 1.00 91.06 208 SER A C 1
ATOM 1669 O O . SER A 1 208 ? -15.650 6.641 8.791 1.00 91.06 208 SER A O 1
ATOM 1671 N N . LYS A 1 209 ? -15.729 7.855 6.898 1.00 87.94 209 LYS A N 1
ATOM 1672 C CA . LYS A 1 209 ? -16.856 8.706 7.322 1.00 87.94 209 LYS A CA 1
ATOM 1673 C C . LYS A 1 209 ? -18.165 7.940 7.484 1.00 87.94 209 LYS A C 1
ATOM 1675 O O . LYS A 1 209 ? -18.871 8.173 8.457 1.00 87.94 209 LYS A O 1
ATOM 1680 N N . ASP A 1 210 ? -18.428 6.998 6.581 1.00 89.69 210 ASP A N 1
ATOM 1681 C CA . ASP A 1 210 ? -19.688 6.242 6.514 1.00 89.69 210 ASP A CA 1
ATOM 1682 C C . ASP A 1 210 ? -19.570 4.840 7.141 1.00 89.69 210 ASP A C 1
ATOM 1684 O O . ASP A 1 210 ? -20.298 3.899 6.795 1.00 89.69 210 ASP A O 1
ATOM 1688 N N . LEU A 1 211 ? -18.599 4.666 8.040 1.00 94.12 211 LEU A N 1
ATOM 1689 C CA . LEU A 1 211 ? -18.475 3.445 8.826 1.00 94.12 211 LEU A CA 1
ATOM 1690 C C . LEU A 1 211 ? -19.512 3.434 9.943 1.00 94.12 211 LEU A C 1
ATOM 1692 O O . LEU A 1 211 ? -19.784 4.451 10.579 1.00 94.12 211 LEU A O 1
ATOM 1696 N N . SER A 1 212 ? -20.057 2.253 10.197 1.00 94.88 212 SER A N 1
ATOM 1697 C CA . SER A 1 212 ? -21.005 1.982 11.269 1.00 94.88 212 SER A CA 1
ATOM 1698 C C . SER A 1 212 ? -20.494 0.861 12.166 1.00 94.88 212 SER A C 1
ATOM 1700 O O . SER A 1 212 ? -19.692 0.018 11.760 1.00 94.88 212 SER A O 1
ATOM 1702 N N . PHE A 1 213 ? -20.958 0.857 13.415 1.00 95.62 213 PHE A N 1
ATOM 1703 C CA . PHE A 1 213 ? -20.738 -0.270 14.315 1.00 95.62 213 PHE A CA 1
ATOM 1704 C C . PHE A 1 213 ? -21.276 -1.558 13.671 1.00 95.62 213 PHE A C 1
ATOM 1706 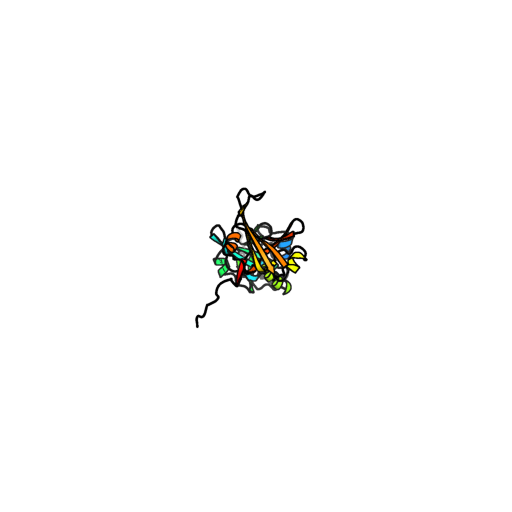O O . PHE A 1 213 ? -22.397 -1.575 13.165 1.00 95.62 213 PHE A O 1
ATOM 1713 N N . GLY A 1 214 ? -20.482 -2.626 13.708 1.00 95.94 214 GLY A N 1
ATOM 1714 C CA . GLY A 1 214 ? -20.822 -3.928 13.138 1.00 95.94 214 GLY A CA 1
ATOM 1715 C C . GLY A 1 214 ? -20.459 -4.115 11.662 1.00 95.94 214 GLY A C 1
ATOM 1716 O O . GLY A 1 214 ? -20.567 -5.238 11.177 1.00 95.94 214 GLY A O 1
ATOM 1717 N N . ASP A 1 215 ? -19.996 -3.081 10.950 1.00 96.44 215 ASP A N 1
ATOM 1718 C CA . ASP A 1 215 ? -19.488 -3.255 9.582 1.00 96.44 215 ASP A CA 1
ATOM 1719 C C . ASP A 1 215 ? -18.289 -4.215 9.568 1.00 96.44 215 ASP A C 1
ATOM 1721 O O . ASP A 1 215 ? -17.386 -4.098 10.400 1.00 96.44 215 ASP A O 1
ATOM 1725 N N . VAL A 1 216 ? -18.247 -5.130 8.597 1.00 96.38 216 VAL A N 1
ATOM 1726 C CA . VAL A 1 216 ? -17.085 -6.000 8.355 1.00 96.38 216 VAL A CA 1
ATOM 1727 C C . VAL A 1 216 ? -16.239 -5.378 7.254 1.00 96.38 216 VAL A C 1
ATOM 1729 O O . VAL A 1 216 ? -16.727 -5.142 6.144 1.00 96.38 216 VAL A O 1
ATOM 1732 N N . LEU A 1 217 ? -14.978 -5.084 7.565 1.00 96.44 217 LEU A N 1
ATOM 1733 C CA . LEU A 1 217 ? -14.064 -4.362 6.686 1.00 96.44 217 LEU A CA 1
ATOM 1734 C C . LEU A 1 217 ? -12.847 -5.211 6.343 1.00 96.44 217 LEU A C 1
ATOM 1736 O O . LEU A 1 217 ? -12.256 -5.815 7.231 1.00 96.44 217 LEU A O 1
ATOM 1740 N N . LEU A 1 218 ? -12.408 -5.122 5.089 1.00 95.62 218 LEU A N 1
ATOM 1741 C CA . LEU A 1 218 ? -11.048 -5.433 4.669 1.00 95.62 218 LEU A CA 1
ATOM 1742 C C . LEU A 1 218 ? -10.273 -4.123 4.520 1.00 95.62 218 LEU A C 1
ATOM 1744 O O . LEU A 1 218 ? -10.555 -3.305 3.636 1.00 95.62 218 LEU A O 1
ATOM 1748 N N . LEU A 1 219 ? -9.286 -3.930 5.389 1.00 95.12 219 LEU A N 1
ATOM 1749 C CA . LEU A 1 219 ? -8.312 -2.854 5.281 1.00 95.12 219 LEU A CA 1
ATOM 1750 C C . LEU A 1 219 ? -7.068 -3.385 4.583 1.00 95.12 219 LEU A C 1
ATOM 1752 O O . LEU A 1 219 ? -6.530 -4.409 4.986 1.00 95.12 219 LEU A O 1
ATOM 1756 N N . THR A 1 220 ? -6.569 -2.671 3.580 1.00 92.38 220 THR A N 1
ATOM 1757 C CA . THR A 1 220 ? -5.327 -3.044 2.881 1.00 92.38 220 THR A CA 1
ATOM 1758 C C . THR A 1 220 ? -4.289 -1.937 2.979 1.00 92.38 220 THR A C 1
ATOM 1760 O O . THR A 1 220 ? -4.633 -0.761 3.138 1.00 92.38 220 THR A O 1
ATOM 1763 N N . ASN A 1 221 ? -3.010 -2.309 2.858 1.00 90.81 221 ASN A N 1
ATOM 1764 C CA . ASN A 1 221 ? -1.873 -1.382 2.898 1.00 90.81 221 ASN A CA 1
ATOM 1765 C C . ASN A 1 221 ? -1.827 -0.516 4.179 1.00 90.81 221 ASN A C 1
ATOM 1767 O O . ASN A 1 221 ? -1.469 0.670 4.147 1.00 90.81 221 ASN A O 1
ATOM 1771 N N . MET A 1 222 ? -2.201 -1.104 5.315 1.00 93.81 222 MET A N 1
ATOM 1772 C CA . MET A 1 222 ? -2.118 -0.466 6.629 1.00 93.81 222 MET A CA 1
ATOM 1773 C C . MET A 1 222 ? -0.693 -0.552 7.160 1.00 93.81 222 MET A C 1
ATOM 1775 O O . MET A 1 222 ? -0.022 -1.554 6.948 1.00 93.81 222 MET A O 1
ATOM 1779 N N . LYS A 1 223 ? -0.222 0.474 7.870 1.00 92.38 223 LYS A N 1
ATOM 1780 C CA . LYS A 1 223 ? 1.094 0.451 8.516 1.00 92.38 223 LYS A CA 1
ATOM 1781 C C . LYS A 1 223 ? 0.942 0.115 10.006 1.00 92.38 223 LYS A C 1
ATOM 1783 O O . LYS A 1 223 ? 0.353 0.933 10.721 1.00 92.38 223 LYS A O 1
ATOM 1788 N N . PRO A 1 224 ? 1.491 -1.012 10.491 1.00 93.25 224 PRO A N 1
ATOM 1789 C CA . PRO A 1 224 ? 1.656 -1.261 11.916 1.00 93.25 224 PRO A CA 1
ATOM 1790 C C . PRO A 1 224 ? 2.449 -0.146 12.592 1.00 93.25 224 PRO A C 1
ATOM 1792 O O . PRO A 1 224 ? 3.434 0.375 12.062 1.00 93.25 224 PRO A O 1
ATOM 1795 N N . ASN A 1 225 ? 1.992 0.240 13.770 1.00 92.00 225 ASN A N 1
ATOM 1796 C CA . ASN A 1 225 ? 2.630 1.231 14.608 1.00 92.00 225 ASN A CA 1
ATOM 1797 C C . ASN A 1 225 ? 2.621 0.730 16.045 1.00 92.00 225 ASN A C 1
ATOM 1799 O O . ASN A 1 225 ? 1.585 0.299 16.538 1.00 92.00 225 ASN A O 1
ATOM 1803 N N . GLU A 1 226 ? 3.749 0.849 16.727 1.00 90.69 226 GLU A N 1
ATOM 1804 C CA . GLU A 1 226 ? 3.846 0.528 18.142 1.00 90.69 226 GLU A CA 1
ATOM 1805 C C . GLU A 1 226 ? 4.164 1.797 18.924 1.00 90.69 226 GLU A C 1
ATOM 1807 O O . GLU A 1 226 ? 5.073 2.554 18.580 1.00 90.69 226 GLU A O 1
ATOM 1812 N N . TYR A 1 227 ? 3.381 2.058 19.965 1.00 86.06 227 TYR A N 1
ATOM 1813 C CA . TYR A 1 227 ? 3.624 3.174 20.867 1.00 86.06 227 TYR A CA 1
ATOM 1814 C C . TYR A 1 227 ? 3.325 2.752 22.300 1.00 86.06 227 TYR A C 1
ATOM 1816 O O . TYR A 1 227 ? 2.221 2.294 22.597 1.00 86.06 227 TYR A O 1
ATOM 1824 N N . CYS A 1 228 ? 4.314 2.900 23.186 1.00 87.06 228 CYS A N 1
ATOM 1825 C CA . CYS A 1 228 ? 4.228 2.487 24.591 1.00 87.06 228 CYS A CA 1
ATOM 1826 C C . CYS A 1 228 ? 3.712 1.041 24.761 1.00 87.06 228 CYS A C 1
ATOM 1828 O O . CYS A 1 228 ? 2.807 0.797 25.560 1.00 87.06 228 CYS A O 1
ATOM 1830 N N . GLY A 1 229 ? 4.239 0.100 23.966 1.00 84.62 229 GLY A N 1
ATOM 1831 C CA . GLY A 1 229 ? 3.859 -1.320 24.001 1.00 84.62 229 GLY A CA 1
ATOM 1832 C C . GLY A 1 229 ? 2.460 -1.631 23.457 1.00 84.62 229 GLY A C 1
ATOM 1833 O O . GLY A 1 229 ? 1.967 -2.743 23.624 1.00 84.62 229 GLY A O 1
ATOM 1834 N N . LYS A 1 230 ? 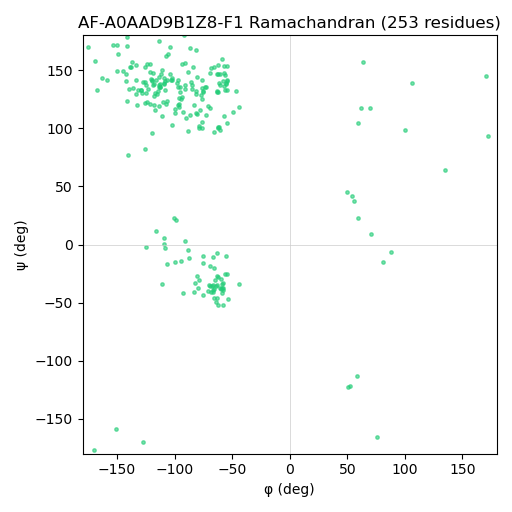1.780 -0.658 22.835 1.00 90.19 230 LYS A N 1
ATOM 1835 C CA . LYS A 1 230 ? 0.477 -0.857 22.190 1.00 90.19 230 LYS A CA 1
ATOM 1836 C C . LYS A 1 230 ? 0.628 -0.817 20.679 1.00 90.19 230 LYS A C 1
ATOM 1838 O O . LYS A 1 230 ? 1.028 0.206 20.121 1.00 90.19 230 LYS A O 1
ATOM 1843 N N . VAL A 1 231 ? 0.237 -1.910 20.035 1.00 93.88 231 VAL A N 1
ATOM 1844 C CA . VAL A 1 231 ? 0.200 -2.029 18.577 1.00 93.88 231 VAL A CA 1
ATOM 1845 C C . VAL A 1 231 ? -1.114 -1.458 18.034 1.00 93.88 231 VAL A C 1
ATOM 1847 O O . VAL A 1 231 ? -2.200 -1.724 18.553 1.00 93.88 231 VAL A O 1
ATOM 1850 N N . SER A 1 232 ? -1.010 -0.648 16.986 1.00 95.50 232 SER A N 1
ATOM 1851 C CA . SER A 1 232 ? -2.114 -0.036 16.249 1.00 95.50 232 SER A CA 1
ATOM 1852 C C . SER A 1 232 ? -1.822 -0.017 14.748 1.00 95.50 232 SER A C 1
ATOM 1854 O O . SER A 1 232 ? -0.711 -0.316 14.309 1.00 95.50 232 SER A O 1
ATOM 1856 N N . LEU A 1 233 ? -2.823 0.339 13.947 1.00 96.31 233 LEU A N 1
ATOM 1857 C CA . LEU A 1 233 ? -2.692 0.492 12.501 1.00 96.31 233 LEU A CA 1
ATOM 1858 C C . LEU A 1 233 ? -2.901 1.947 12.095 1.00 96.31 233 LEU A C 1
ATOM 1860 O O . LEU A 1 233 ? -3.885 2.576 12.478 1.00 96.31 233 LEU A O 1
ATOM 1864 N N . ASN A 1 234 ? -2.002 2.462 11.264 1.00 95.38 234 ASN A N 1
ATOM 1865 C CA . ASN A 1 234 ? -2.116 3.778 10.650 1.00 95.38 234 ASN A CA 1
ATOM 1866 C C . ASN A 1 234 ? -2.397 3.645 9.153 1.00 95.38 234 ASN A C 1
ATOM 1868 O O . ASN A 1 234 ? -1.774 2.833 8.464 1.00 95.38 234 ASN A O 1
ATOM 1872 N N . SER A 1 235 ? -3.294 4.485 8.637 1.00 94.00 235 SER A N 1
ATOM 1873 C CA . SER A 1 235 ? -3.485 4.615 7.196 1.00 94.00 235 SER A CA 1
ATOM 1874 C C . SER A 1 235 ? -2.214 5.126 6.523 1.00 94.00 235 SER A C 1
ATOM 1876 O O . SER A 1 235 ? -1.501 5.979 7.059 1.00 94.00 235 SER A O 1
ATOM 1878 N N . THR A 1 236 ? -1.989 4.677 5.299 1.00 88.88 236 THR A N 1
ATOM 1879 C CA . THR A 1 236 ? -0.986 5.205 4.380 1.00 88.88 236 THR A CA 1
ATOM 1880 C C . THR A 1 236 ? -1.674 5.865 3.186 1.00 88.88 236 THR A C 1
ATOM 1882 O O . THR A 1 236 ? -2.889 5.780 3.023 1.00 88.88 236 THR A O 1
ATOM 1885 N N . GLN A 1 237 ? -0.898 6.484 2.299 1.00 79.38 237 GLN A N 1
ATOM 1886 C CA . GLN A 1 237 ? -1.400 6.973 1.006 1.00 79.38 237 GLN A CA 1
ATOM 1887 C C . GLN A 1 237 ? -1.910 5.855 0.069 1.00 79.38 237 GLN A C 1
ATOM 1889 O O . GLN A 1 237 ? -2.452 6.144 -0.994 1.00 79.38 237 GLN A O 1
ATOM 1894 N N . PHE A 1 238 ? -1.711 4.586 0.442 1.00 81.50 238 PHE A N 1
ATOM 1895 C CA . PHE A 1 238 ? -2.157 3.409 -0.307 1.00 81.50 238 PHE A CA 1
ATOM 1896 C C . PHE A 1 238 ? -3.323 2.692 0.364 1.00 81.50 238 PHE A C 1
ATOM 1898 O O . PHE A 1 238 ? -3.798 1.687 -0.160 1.00 81.50 238 PHE A O 1
ATOM 1905 N N . THR A 1 239 ? -3.745 3.156 1.541 1.00 89.62 239 THR A N 1
ATOM 1906 C CA . THR A 1 239 ? -4.795 2.487 2.292 1.00 89.62 239 THR A CA 1
ATOM 1907 C C . THR A 1 239 ? -6.094 2.486 1.507 1.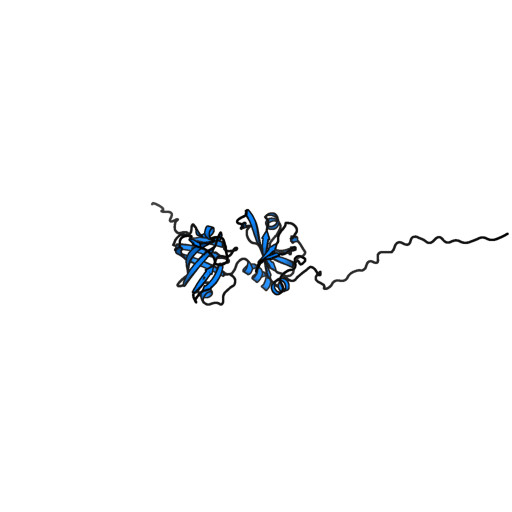00 89.62 239 THR A C 1
ATOM 1909 O O . THR A 1 239 ? -6.553 3.530 1.037 1.00 89.62 239 THR A O 1
ATOM 1912 N N . LYS A 1 240 ? -6.703 1.304 1.433 1.00 89.69 240 LYS A N 1
ATOM 1913 C CA . LYS A 1 240 ? -8.054 1.116 0.920 1.00 89.69 240 LYS A CA 1
ATOM 1914 C C . LYS A 1 240 ? -8.895 0.397 1.964 1.00 89.69 240 LYS A C 1
ATOM 1916 O O . LYS A 1 240 ? -8.478 -0.646 2.472 1.00 89.69 240 LYS A O 1
ATOM 1921 N N . ILE A 1 241 ? -10.072 0.951 2.238 1.00 92.88 241 ILE A N 1
ATOM 1922 C CA . ILE A 1 241 ? -11.138 0.303 3.001 1.00 92.88 241 ILE A CA 1
ATOM 1923 C C . ILE A 1 241 ? -12.116 -0.337 2.015 1.00 92.88 241 ILE A C 1
ATOM 1925 O O . ILE A 1 241 ? -12.630 0.334 1.122 1.00 92.88 241 ILE A O 1
ATOM 1929 N N . THR A 1 242 ? -12.384 -1.629 2.183 1.00 92.25 242 THR A N 1
ATOM 1930 C CA . THR A 1 242 ? -13.451 -2.339 1.466 1.00 92.25 242 THR A CA 1
ATOM 1931 C C . THR A 1 242 ? -14.454 -2.856 2.486 1.00 92.25 242 THR A C 1
ATOM 1933 O O . THR A 1 242 ? -14.084 -3.621 3.371 1.00 92.25 242 THR A O 1
ATOM 1936 N N . LYS A 1 243 ? -15.718 -2.436 2.385 1.00 93.31 243 LYS A N 1
ATOM 1937 C CA . LYS A 1 243 ? -16.795 -2.956 3.235 1.00 93.31 243 LYS A CA 1
ATOM 1938 C C . LYS A 1 243 ? -17.280 -4.285 2.649 1.00 93.31 243 LYS A C 1
ATOM 1940 O O . LYS A 1 243 ? -17.813 -4.297 1.544 1.00 93.31 243 LYS A O 1
ATOM 1945 N N . ILE A 1 244 ? -17.044 -5.383 3.365 1.00 91.56 244 ILE A N 1
ATOM 1946 C CA . ILE A 1 244 ? -17.437 -6.742 2.961 1.00 91.56 244 ILE A CA 1
ATOM 1947 C C . ILE A 1 244 ? -18.900 -6.997 3.335 1.00 91.56 244 ILE A C 1
ATOM 1949 O O . ILE A 1 244 ? -19.656 -7.557 2.546 1.00 91.56 244 ILE A O 1
ATOM 1953 N N . GLN A 1 245 ? -19.315 -6.537 4.519 1.00 87.25 245 GLN A N 1
ATOM 1954 C CA . GLN A 1 245 ? -20.689 -6.646 5.001 1.00 87.25 245 GLN A CA 1
ATOM 1955 C C . GLN A 1 245 ? -21.102 -5.354 5.711 1.00 87.25 245 GLN A C 1
ATOM 1957 O O . GLN A 1 245 ? -20.359 -4.835 6.544 1.00 87.25 245 GLN A O 1
ATOM 1962 N N . SER A 1 246 ? -22.297 -4.859 5.386 1.00 78.12 246 SER A N 1
ATOM 1963 C CA . SER A 1 246 ? -22.940 -3.735 6.073 1.00 78.12 246 SER A CA 1
ATOM 1964 C C . SER A 1 246 ? -24.023 -4.247 7.012 1.00 78.12 246 SER A C 1
ATOM 1966 O O . SER A 1 246 ? -24.781 -5.154 6.653 1.00 78.12 246 SER A O 1
ATOM 1968 N N . VAL A 1 247 ? -24.188 -3.607 8.167 1.00 63.41 247 VAL A N 1
ATOM 1969 C CA . VAL A 1 247 ? -25.383 -3.826 8.990 1.00 63.41 247 VAL A CA 1
ATOM 1970 C C . VAL A 1 247 ? -26.554 -3.074 8.351 1.00 63.41 247 VAL A C 1
ATOM 1972 O O . VAL A 1 247 ? -26.665 -1.861 8.495 1.00 63.41 247 VAL A O 1
ATOM 1975 N N . GLY A 1 248 ? -27.419 -3.789 7.619 1.00 51.53 248 GLY A N 1
ATOM 1976 C CA . GLY A 1 248 ? -28.721 -3.262 7.187 1.00 51.53 248 GLY A CA 1
ATOM 1977 C C . GLY A 1 248 ? -29.132 -3.510 5.734 1.00 51.53 248 GLY A C 1
ATOM 1978 O O . GLY A 1 248 ? -29.359 -2.552 5.008 1.00 51.53 248 GLY A O 1
ATOM 1979 N N . ILE A 1 249 ? -29.331 -4.773 5.337 1.00 45.00 249 ILE A N 1
ATOM 1980 C CA . ILE A 1 249 ? -30.455 -5.159 4.460 1.00 45.00 249 ILE A CA 1
ATOM 1981 C C . ILE A 1 249 ? -30.988 -6.505 4.969 1.00 45.00 249 ILE A C 1
ATOM 1983 O O . ILE A 1 249 ? -30.725 -7.557 4.394 1.00 45.00 249 ILE A O 1
ATOM 1987 N N . TRP A 1 250 ? -31.752 -6.487 6.060 1.00 39.53 250 TRP A N 1
ATOM 1988 C CA . TRP A 1 250 ? -32.758 -7.529 6.240 1.00 39.53 250 TRP A CA 1
ATOM 1989 C C . TRP A 1 250 ? -33.929 -7.116 5.353 1.00 39.53 250 TRP A C 1
ATOM 1991 O O . TRP A 1 250 ? -34.665 -6.189 5.687 1.00 39.53 250 TRP A O 1
ATOM 2001 N N . LYS A 1 251 ? -34.068 -7.743 4.178 1.00 39.22 251 LYS A N 1
ATOM 2002 C CA . LYS A 1 251 ? -35.342 -7.702 3.457 1.00 39.22 251 LYS A CA 1
ATOM 2003 C C . LYS A 1 251 ? -36.357 -8.379 4.370 1.00 39.22 251 LYS A C 1
ATOM 2005 O O . LYS A 1 251 ? -36.385 -9.603 4.445 1.00 39.22 251 LYS A O 1
ATOM 2010 N N . VAL A 1 252 ? -37.153 -7.584 5.079 1.00 39.78 252 VAL A N 1
ATOM 2011 C CA . VAL A 1 252 ? -38.391 -8.067 5.686 1.00 39.78 252 VAL A CA 1
ATOM 2012 C C . VAL A 1 252 ? -39.252 -8.531 4.518 1.00 39.78 252 VAL A C 1
ATOM 2014 O O . VAL A 1 252 ? -39.780 -7.723 3.759 1.00 39.78 252 VAL A O 1
ATOM 2017 N N . THR A 1 253 ? -39.292 -9.839 4.308 1.00 44.19 253 THR A N 1
ATOM 2018 C CA . THR A 1 253 ? -40.358 -10.463 3.533 1.00 44.19 253 THR A CA 1
ATOM 2019 C C . THR A 1 253 ? -41.539 -10.461 4.491 1.00 44.19 253 THR A C 1
ATOM 2021 O O . THR A 1 253 ? -41.490 -11.129 5.517 1.00 44.19 253 THR A O 1
ATOM 2024 N N . GLN A 1 254 ? -42.507 -9.575 4.253 1.00 41.09 254 GLN A N 1
ATOM 2025 C CA . GLN A 1 254 ? -43.817 -9.727 4.874 1.00 41.09 254 GLN A CA 1
ATOM 2026 C C . GLN A 1 254 ? -44.534 -10.857 4.137 1.00 41.09 254 GLN A C 1
ATOM 2028 O O . GLN A 1 254 ? -44.490 -10.894 2.904 1.00 41.09 254 GLN A O 1
ATOM 2033 N N . ASP A 1 255 ? -45.084 -11.769 4.934 1.00 45.41 255 ASP A N 1
ATOM 2034 C CA . ASP A 1 255 ? -45.888 -12.927 4.538 1.00 45.41 255 ASP A CA 1
ATOM 2035 C C . ASP A 1 255 ? -47.114 -12.555 3.687 1.00 45.41 255 ASP A C 1
ATOM 2037 O O . ASP A 1 255 ? -47.690 -11.460 3.907 1.00 45.41 255 ASP A O 1
#

Foldseek 3Di:
DDDDDDDDDDDPDDPDPPPDDDDDDDDDDPQEDAPQCCQVPNDDQSHKYKWAQLDKADWDADPVRWIWIWTFTHAQRATAIEIETDPLCVVPDDHGFMWIAHRWDDDPRHIYGDDPPRIDTDDDGDGDPVRSVVSVCVQWPDEDELVCCLVDDFDAFHKYKFFWAFWDDWDFDDDPPDPGTKIKIKTWGDDDPDIAIEIEIHPRVVQVPPDDGGFIKIWTRWGWDDDPSHIHTYDDPSIDIDGPDDPDDPPPPDD

Sequence (255 aa):
MLVSPVKDQLERSQPVKKLKTRDSQDGNALWEKSIFDLKSSGILETEAIVGKVVKKSELLTSKIKTFYFFLGVADETASVKLMVYGKDLHRRIKEGSSYIFRELIQDGKYVKVNASNSVSETNPVNVPEEFEREAERLLYPELTSIKDIKSSPPQTHVSVEGTVTQIYPVQKVKVQHKEKMTNRQSFKLRQEAEEISVTMWDEATEQSKDLSFGDVLLLTNMKPNEYCGKVSLNSTQFTKITKIQSVGIWKVTQD